Protein AF-A0A3D4W4W2-F1 (afdb_monomer)

Structure (mmCIF, N/CA/C/O backbone):
data_AF-A0A3D4W4W2-F1
#
_entry.id   AF-A0A3D4W4W2-F1
#
loop_
_atom_site.group_PDB
_atom_site.id
_atom_site.type_symbol
_atom_site.label_atom_id
_atom_site.label_alt_id
_atom_site.label_comp_id
_atom_site.label_asym_id
_atom_site.label_entity_id
_atom_site.label_seq_id
_atom_site.pdbx_PDB_ins_code
_atom_site.Cartn_x
_atom_site.Cartn_y
_atom_site.Cartn_z
_atom_site.occupancy
_atom_site.B_iso_or_equiv
_atom_site.auth_seq_id
_atom_site.auth_comp_id
_atom_site.auth_asym_id
_atom_site.auth_atom_id
_atom_site.pdbx_PDB_model_num
ATOM 1 N N . MET A 1 1 ? 22.517 16.031 -21.586 1.00 48.81 1 MET A N 1
ATOM 2 C CA . MET A 1 1 ? 21.376 16.949 -21.360 1.00 48.81 1 MET A CA 1
ATOM 3 C C . MET A 1 1 ? 21.397 17.378 -19.900 1.00 48.81 1 MET A C 1
ATOM 5 O O . MET A 1 1 ? 21.421 16.506 -19.046 1.00 48.81 1 MET A O 1
ATOM 9 N N . GLN A 1 2 ? 21.493 18.679 -19.606 1.00 45.66 2 GLN A N 1
ATOM 10 C CA . GLN A 1 2 ? 21.440 19.191 -18.226 1.00 45.66 2 GLN A CA 1
ATOM 11 C C . GLN A 1 2 ? 20.017 19.050 -17.656 1.00 45.66 2 GLN A C 1
ATOM 13 O O . GLN A 1 2 ? 19.049 19.185 -18.404 1.00 45.66 2 GLN A O 1
ATOM 18 N N . ALA A 1 3 ? 19.896 18.833 -16.341 1.00 52.56 3 ALA A N 1
ATOM 19 C CA . ALA A 1 3 ? 18.637 18.576 -15.625 1.00 52.56 3 ALA A CA 1
ATOM 20 C C . ALA A 1 3 ? 17.505 19.592 -15.905 1.00 52.56 3 ALA A C 1
ATOM 22 O O . ALA A 1 3 ? 16.335 19.230 -15.857 1.00 52.56 3 ALA A O 1
ATOM 23 N N . ARG A 1 4 ? 17.830 20.837 -16.290 1.00 54.72 4 ARG A N 1
ATOM 24 C CA . ARG A 1 4 ? 16.840 21.862 -16.677 1.00 54.72 4 ARG A CA 1
ATOM 25 C C . ARG A 1 4 ? 15.984 21.494 -17.895 1.00 54.72 4 ARG A C 1
ATOM 27 O O . ARG A 1 4 ? 14.847 21.937 -17.971 1.00 54.72 4 ARG A O 1
ATOM 34 N N . ASN A 1 5 ? 16.490 20.688 -18.831 1.00 64.75 5 ASN A N 1
ATOM 35 C CA . ASN A 1 5 ? 15.733 20.340 -20.040 1.00 64.75 5 ASN A CA 1
ATOM 36 C C . ASN A 1 5 ? 14.731 19.204 -19.830 1.00 64.75 5 ASN A C 1
ATOM 38 O O . ASN A 1 5 ? 13.869 19.026 -20.679 1.00 64.75 5 ASN A O 1
ATOM 42 N N . ILE A 1 6 ? 14.819 18.433 -18.743 1.00 70.06 6 ILE A N 1
ATOM 43 C CA . ILE A 1 6 ? 13.930 17.280 -18.551 1.00 70.06 6 ILE A CA 1
ATOM 44 C C . ILE A 1 6 ? 12.593 17.668 -17.907 1.00 70.06 6 ILE A C 1
ATOM 46 O O . ILE A 1 6 ? 11.587 16.994 -18.106 1.00 70.06 6 ILE A O 1
ATOM 50 N N . GLU A 1 7 ? 12.549 18.806 -17.209 1.00 75.75 7 GLU A N 1
ATOM 51 C CA . GLU A 1 7 ? 11.319 19.324 -16.604 1.00 75.75 7 GLU A CA 1
ATOM 52 C C . GLU A 1 7 ? 10.281 19.734 -17.657 1.00 75.75 7 GLU A C 1
ATOM 54 O O . GLU A 1 7 ? 9.085 19.674 -17.377 1.00 75.75 7 GLU A O 1
ATOM 59 N N . ILE A 1 8 ? 10.702 20.049 -18.892 1.00 79.75 8 ILE A N 1
ATOM 60 C CA . ILE A 1 8 ? 9.787 20.364 -20.003 1.00 79.75 8 ILE A CA 1
ATOM 61 C C . ILE A 1 8 ? 8.803 19.224 -20.289 1.00 79.75 8 ILE A C 1
ATOM 63 O O . ILE A 1 8 ? 7.679 19.476 -20.721 1.00 79.75 8 ILE A O 1
ATOM 67 N N . LEU A 1 9 ? 9.200 17.977 -20.003 1.00 76.94 9 LEU A N 1
ATOM 68 C CA . LEU A 1 9 ? 8.369 16.798 -20.224 1.00 76.94 9 LEU A CA 1
ATOM 69 C C . LEU A 1 9 ? 7.076 16.858 -19.403 1.00 76.94 9 LEU A C 1
ATOM 71 O O . LEU A 1 9 ? 6.052 16.378 -19.873 1.00 76.94 9 LEU A O 1
ATOM 75 N N . THR A 1 10 ? 7.083 17.517 -18.237 1.00 75.81 10 THR A N 1
ATOM 76 C CA . THR A 1 10 ? 5.882 17.687 -17.395 1.00 75.81 10 THR A CA 1
ATOM 77 C C . THR A 1 10 ? 4.784 18.515 -18.077 1.00 75.81 10 THR A C 1
ATOM 79 O O . THR A 1 10 ? 3.607 18.358 -17.764 1.00 75.81 10 THR A O 1
ATOM 82 N N . GLY A 1 11 ? 5.138 19.360 -19.055 1.00 76.62 11 GLY A N 1
ATOM 83 C CA . GLY A 1 11 ? 4.186 20.164 -19.827 1.00 76.62 11 GLY A CA 1
ATOM 84 C C . GLY A 1 11 ? 3.555 19.435 -21.021 1.00 76.62 11 GLY A C 1
ATOM 85 O O . GLY A 1 11 ? 2.582 19.929 -21.598 1.00 76.62 11 GLY A O 1
ATOM 86 N N . LEU A 1 12 ? 4.074 18.265 -21.407 1.00 82.31 12 LEU A N 1
ATOM 87 C CA . LEU A 1 12 ? 3.662 17.543 -22.614 1.00 82.31 12 LEU A CA 1
ATOM 88 C C . LEU A 1 12 ? 2.458 16.630 -22.339 1.00 82.31 12 LEU A C 1
ATOM 90 O O . LEU A 1 12 ? 2.583 15.415 -22.276 1.00 82.31 12 LEU A O 1
ATOM 94 N N . ARG A 1 13 ? 1.257 17.207 -22.225 1.00 77.56 13 ARG A N 1
ATOM 95 C CA . ARG A 1 13 ? 0.027 16.503 -21.784 1.00 77.56 13 ARG A CA 1
ATOM 96 C C . ARG A 1 13 ? -0.418 15.281 -22.611 1.00 77.56 13 ARG A C 1
ATOM 98 O O . ARG A 1 13 ? -1.339 14.591 -22.192 1.00 77.56 13 ARG A O 1
ATOM 105 N N . ARG A 1 14 ? 0.177 15.036 -23.783 1.00 84.75 14 ARG A N 1
ATOM 106 C CA . ARG A 1 14 ? -0.106 13.878 -24.658 1.00 84.75 14 ARG A CA 1
ATOM 107 C C . ARG A 1 14 ? 1.016 12.833 -24.666 1.00 84.75 14 ARG A C 1
ATOM 109 O O . ARG A 1 14 ? 1.023 11.959 -25.521 1.00 84.75 14 ARG A O 1
ATOM 116 N N . LEU A 1 15 ? 2.005 12.965 -23.788 1.00 89.06 15 LEU A N 1
ATOM 117 C CA . LEU A 1 15 ? 3.127 12.041 -23.728 1.00 89.06 15 LEU A CA 1
ATOM 118 C C . LEU A 1 15 ? 2.674 10.716 -23.111 1.00 89.06 15 LEU A C 1
ATOM 120 O O . LEU A 1 15 ? 2.250 10.675 -21.960 1.00 89.06 15 LEU A O 1
ATOM 124 N N . GLU A 1 16 ? 2.773 9.642 -23.882 1.00 92.06 16 GLU A N 1
ATOM 125 C CA . GLU A 1 16 ? 2.367 8.302 -23.444 1.00 92.06 16 GLU A CA 1
ATOM 126 C C . GLU A 1 16 ? 3.556 7.478 -22.943 1.00 92.06 16 GLU A C 1
ATOM 128 O O . GLU A 1 16 ? 3.401 6.658 -22.043 1.00 92.06 16 GLU A O 1
ATOM 133 N N . LEU A 1 17 ? 4.754 7.722 -23.482 1.00 94.56 17 LEU A N 1
ATOM 134 C CA . LEU A 1 17 ? 5.949 6.927 -23.219 1.00 94.56 17 LEU A CA 1
ATOM 135 C C . LEU A 1 17 ? 7.201 7.806 -23.150 1.00 94.56 17 LEU A C 1
ATOM 137 O O . LEU A 1 17 ? 7.410 8.681 -23.992 1.00 94.56 17 LEU A O 1
ATOM 141 N N . VAL A 1 18 ? 8.059 7.536 -22.168 1.00 94.06 18 VAL A N 1
ATOM 142 C CA . VAL A 1 18 ? 9.375 8.166 -22.004 1.00 94.06 18 VAL A CA 1
ATOM 143 C C . VAL A 1 18 ? 10.427 7.087 -21.800 1.00 94.06 18 VAL A C 1
ATOM 145 O O . VAL A 1 18 ? 10.405 6.398 -20.785 1.00 94.06 18 VAL A O 1
ATOM 148 N N . TYR A 1 19 ? 11.389 6.975 -22.719 1.00 94.69 19 TYR A N 1
ATOM 149 C CA . TYR A 1 19 ? 12.592 6.170 -22.491 1.00 94.69 19 TYR A CA 1
ATOM 150 C C . TYR A 1 19 ? 13.648 6.994 -21.764 1.00 94.69 19 TYR A C 1
ATOM 152 O O . TYR A 1 19 ? 14.122 8.013 -22.264 1.00 94.69 19 TYR A O 1
ATOM 160 N N . GLY A 1 20 ? 13.990 6.539 -20.568 1.00 93.69 20 GLY A N 1
ATOM 161 C CA . GLY A 1 20 ? 14.709 7.302 -19.564 1.00 93.69 20 GLY A CA 1
ATOM 162 C C . GLY A 1 20 ? 15.956 6.640 -18.990 1.00 93.69 20 GLY A C 1
ATOM 163 O O . GLY A 1 20 ? 16.687 7.277 -18.231 1.00 93.69 20 GLY A O 1
ATOM 164 N N . ASP A 1 21 ? 16.232 5.384 -19.344 1.00 93.31 21 ASP A N 1
ATOM 165 C CA . ASP A 1 21 ? 17.464 4.709 -18.937 1.00 93.31 21 ASP A CA 1
ATOM 166 C C . ASP A 1 21 ? 18.702 5.502 -19.374 1.00 93.31 21 ASP A C 1
ATOM 168 O O . ASP A 1 21 ? 18.816 5.954 -20.514 1.00 93.31 21 ASP A O 1
ATOM 172 N N . GLY A 1 22 ? 19.639 5.688 -18.443 1.00 89.62 22 GLY A N 1
ATOM 173 C CA . GLY A 1 22 ? 20.855 6.467 -18.678 1.00 89.62 22 GLY A CA 1
ATOM 174 C C . GLY A 1 22 ? 20.652 7.985 -18.722 1.00 89.62 22 GLY A C 1
ATOM 175 O O . GLY A 1 22 ? 21.627 8.701 -18.948 1.00 89.62 22 GLY A O 1
ATOM 176 N N . VAL A 1 23 ? 19.439 8.502 -18.481 1.00 91.00 23 VAL A N 1
ATOM 177 C CA . VAL A 1 23 ? 19.170 9.947 -18.434 1.00 91.00 23 VAL A CA 1
ATOM 178 C C . VAL A 1 23 ? 19.418 10.496 -17.018 1.00 91.00 23 VAL A C 1
ATOM 180 O O . VAL A 1 23 ? 18.646 10.207 -16.098 1.00 91.00 23 VAL A O 1
ATOM 183 N N . PRO A 1 24 ? 20.461 11.325 -16.800 1.00 88.62 24 PRO A N 1
ATOM 184 C CA . PRO A 1 24 ? 20.770 11.846 -15.471 1.00 88.62 24 PRO A CA 1
ATOM 185 C C . PRO A 1 24 ? 19.647 12.733 -14.928 1.00 88.62 24 PRO A C 1
ATOM 187 O O . PRO A 1 24 ? 19.148 13.619 -15.620 1.00 88.62 24 PRO A O 1
ATOM 190 N N . GLY A 1 25 ? 19.278 12.522 -13.664 1.00 86.81 25 GLY A N 1
ATOM 191 C CA . GLY A 1 25 ? 18.272 13.329 -12.968 1.00 86.81 25 GLY A CA 1
ATOM 192 C C . GLY A 1 25 ? 16.816 12.945 -13.245 1.00 86.81 25 GLY A C 1
ATOM 193 O O . GLY A 1 25 ? 15.946 13.439 -12.534 1.00 86.81 25 GLY A O 1
ATOM 194 N N . LEU A 1 26 ? 16.528 12.032 -14.186 1.00 89.12 26 LEU A N 1
ATOM 195 C CA . LEU A 1 26 ? 15.150 11.606 -14.462 1.00 89.12 26 LEU A CA 1
ATOM 196 C C . LEU A 1 26 ? 14.462 11.055 -13.210 1.00 89.12 26 LEU A C 1
ATOM 198 O O . LEU A 1 26 ? 13.359 11.487 -12.895 1.00 89.12 26 LEU A O 1
ATOM 202 N N . ASN A 1 27 ? 15.138 10.193 -12.446 1.00 88.12 27 ASN A N 1
ATOM 203 C CA . ASN A 1 27 ? 14.594 9.578 -11.227 1.00 88.12 27 ASN A CA 1
ATOM 204 C C . ASN A 1 27 ? 14.096 10.609 -10.198 1.00 88.12 27 ASN A C 1
ATOM 206 O O . ASN A 1 27 ? 13.208 10.305 -9.412 1.00 88.12 27 ASN A O 1
ATOM 210 N N . GLN A 1 28 ? 14.639 11.832 -10.212 1.00 89.38 28 GLN A N 1
ATOM 211 C CA . GLN A 1 28 ? 14.240 12.911 -9.299 1.00 89.38 28 GLN A CA 1
ATOM 212 C C . GLN A 1 28 ? 12.932 13.597 -9.722 1.00 89.38 28 GLN A C 1
ATOM 214 O O . GLN A 1 28 ? 12.330 14.316 -8.927 1.00 89.38 28 GLN A O 1
ATOM 219 N N . ILE A 1 29 ? 12.497 13.404 -10.970 1.00 90.31 29 ILE A N 1
ATOM 220 C CA . ILE A 1 29 ? 11.296 14.029 -11.533 1.00 90.31 29 ILE A CA 1
ATOM 221 C C . ILE A 1 29 ? 10.221 13.021 -11.954 1.00 90.31 29 ILE A C 1
ATOM 223 O O . ILE A 1 29 ? 9.146 13.450 -12.361 1.00 90.31 29 ILE A O 1
ATOM 227 N N . VAL A 1 30 ? 10.472 11.709 -11.856 1.00 92.88 30 VAL A N 1
ATOM 228 C CA . VAL A 1 30 ? 9.508 10.664 -12.253 1.00 92.88 30 VAL A CA 1
ATOM 229 C C . VAL A 1 30 ? 8.157 10.857 -11.561 1.00 92.88 30 VAL A C 1
ATOM 231 O O . VAL A 1 30 ? 7.123 10.841 -12.222 1.00 92.88 30 VAL A O 1
ATOM 234 N N . GLU A 1 31 ? 8.152 11.129 -10.255 1.00 91.81 31 GLU A N 1
ATOM 235 C CA . GLU A 1 31 ? 6.902 11.376 -9.530 1.00 91.81 31 GLU A CA 1
ATOM 236 C C . GLU A 1 31 ? 6.160 12.613 -10.056 1.00 91.81 31 GLU A C 1
ATOM 238 O O . GLU A 1 31 ? 4.952 12.549 -10.274 1.00 91.81 31 GLU A O 1
ATOM 243 N N . LYS A 1 32 ? 6.882 13.702 -10.366 1.00 92.00 32 LYS A N 1
ATOM 244 C CA . LYS A 1 32 ? 6.294 14.910 -10.971 1.00 92.00 32 LYS A CA 1
ATOM 245 C C . LYS A 1 32 ? 5.714 14.632 -12.360 1.00 92.00 32 LYS A C 1
ATOM 247 O O . LYS A 1 32 ? 4.699 15.226 -12.727 1.00 92.00 32 LYS A O 1
ATOM 252 N N . LEU A 1 33 ? 6.350 13.754 -13.142 1.00 92.31 33 LEU A N 1
ATOM 253 C CA . LEU A 1 33 ? 5.831 13.326 -14.443 1.00 92.31 33 LEU A CA 1
ATOM 254 C C . LEU A 1 33 ? 4.516 12.572 -14.279 1.00 92.31 33 LEU A C 1
ATOM 256 O O . LEU A 1 33 ? 3.568 12.866 -14.998 1.00 92.31 33 LEU A O 1
ATOM 260 N N . TRP A 1 34 ? 4.429 11.665 -13.309 1.00 93.19 34 TRP A N 1
ATOM 261 C CA . TRP A 1 34 ? 3.192 10.943 -13.014 1.00 93.19 34 TRP A CA 1
ATOM 262 C C . TRP A 1 34 ? 2.078 11.855 -12.495 1.00 93.19 34 TRP A C 1
ATOM 264 O O . TRP A 1 34 ? 0.923 11.655 -12.861 1.00 93.19 34 TRP A O 1
ATOM 274 N N . ASP A 1 35 ? 2.412 12.872 -11.700 1.00 91.81 35 ASP A N 1
ATOM 275 C CA . ASP A 1 35 ? 1.439 13.869 -11.236 1.00 91.81 35 ASP A CA 1
ATOM 276 C C . ASP A 1 35 ? 0.912 14.740 -12.383 1.00 91.81 35 ASP A C 1
ATOM 278 O O . ASP A 1 35 ? -0.272 15.069 -12.428 1.00 91.81 35 ASP A O 1
ATOM 282 N N . SER A 1 36 ? 1.783 15.103 -13.327 1.00 92.38 36 SER A N 1
ATOM 283 C CA . SER A 1 36 ? 1.428 15.982 -14.449 1.00 92.38 36 SER A CA 1
ATOM 284 C C . SER A 1 36 ? 0.747 15.228 -15.593 1.00 92.38 36 SER A C 1
ATOM 286 O O . SER A 1 36 ? -0.094 15.785 -16.301 1.00 92.38 36 SER A O 1
ATOM 288 N N . ILE A 1 37 ? 1.126 13.964 -15.794 1.00 92.56 37 ILE A N 1
ATOM 289 C CA . ILE A 1 37 ? 0.685 13.110 -16.896 1.00 92.56 37 ILE A CA 1
ATOM 290 C C . ILE A 1 37 ? 0.390 11.712 -16.331 1.00 92.56 37 ILE A C 1
ATOM 292 O O . ILE A 1 37 ? 1.216 10.806 -16.422 1.00 92.56 37 ILE A O 1
ATOM 296 N N . PRO A 1 38 ? -0.800 11.490 -15.745 1.00 88.75 38 PRO A N 1
ATOM 297 C CA . PRO A 1 38 ? -1.098 10.243 -15.042 1.00 88.75 38 PRO A CA 1
ATOM 298 C C . PRO A 1 38 ? -0.955 8.974 -15.888 1.00 88.75 38 PRO A C 1
ATOM 300 O O . PRO A 1 38 ? -0.662 7.922 -15.330 1.00 88.75 38 PRO A O 1
ATOM 303 N N . GLY A 1 39 ? -1.129 9.058 -17.209 1.00 89.94 39 GLY A N 1
ATOM 304 C CA . GLY A 1 39 ? -1.018 7.915 -18.121 1.00 89.94 39 GLY A CA 1
ATOM 305 C C . GLY A 1 39 ? 0.384 7.637 -18.671 1.00 89.94 39 GLY A C 1
ATOM 306 O O . GLY A 1 39 ? 0.543 6.648 -19.376 1.00 89.94 39 GLY A O 1
ATOM 307 N N . VAL A 1 40 ? 1.388 8.479 -18.391 1.00 95.38 40 VAL A N 1
ATOM 308 C CA . VAL A 1 40 ? 2.718 8.307 -18.995 1.00 95.38 40 VAL A CA 1
ATOM 309 C C . VAL A 1 40 ? 3.439 7.089 -18.415 1.00 95.38 40 VAL A C 1
ATOM 311 O O . VAL A 1 40 ? 3.616 6.972 -17.197 1.00 95.38 40 VAL A O 1
ATOM 314 N N . LEU A 1 41 ? 3.906 6.208 -19.297 1.00 96.62 41 LEU A N 1
ATOM 315 C CA . LEU A 1 41 ? 4.835 5.138 -18.967 1.00 96.62 41 LEU A CA 1
ATOM 316 C C . LEU A 1 41 ? 6.261 5.694 -19.027 1.00 96.62 41 LEU A C 1
ATOM 318 O O . LEU A 1 41 ? 6.727 6.140 -20.074 1.00 96.62 41 LEU A O 1
ATOM 322 N N . VAL A 1 42 ? 6.967 5.688 -17.900 1.00 96.44 42 VAL A N 1
ATOM 323 C CA . VAL A 1 42 ? 8.366 6.132 -17.834 1.00 96.44 42 VAL A CA 1
ATOM 324 C C . VAL A 1 42 ? 9.236 4.900 -17.662 1.00 96.44 42 VAL A C 1
ATOM 326 O O . VAL A 1 42 ? 9.086 4.192 -16.674 1.00 96.44 42 VAL A O 1
ATOM 329 N N . ILE A 1 43 ? 10.123 4.647 -18.619 1.00 97.06 43 ILE A N 1
ATOM 330 C CA . ILE A 1 43 ? 11.064 3.526 -18.621 1.00 97.06 43 ILE A CA 1
ATOM 331 C C . ILE A 1 43 ? 12.389 4.011 -18.034 1.00 97.06 43 ILE A C 1
ATOM 333 O O . ILE A 1 43 ? 13.089 4.792 -18.677 1.00 97.06 43 ILE A O 1
ATOM 337 N N . TYR A 1 44 ? 12.725 3.605 -16.813 1.00 95.88 44 TYR A N 1
ATOM 338 C CA . TYR A 1 44 ? 13.915 4.040 -16.082 1.00 95.88 44 TYR A CA 1
ATOM 339 C C . TYR A 1 44 ? 14.353 2.972 -15.072 1.00 95.88 44 TYR A C 1
ATOM 341 O O . TYR A 1 44 ? 13.520 2.304 -14.477 1.00 95.88 44 TYR A O 1
ATOM 349 N N . GLN A 1 45 ? 15.658 2.835 -14.824 1.00 95.44 45 GLN A N 1
ATOM 350 C CA . GLN A 1 45 ? 16.174 1.786 -13.926 1.00 95.44 45 GLN A CA 1
ATOM 351 C C . GLN A 1 45 ? 15.766 0.373 -14.389 1.00 95.44 45 GLN A C 1
ATOM 353 O O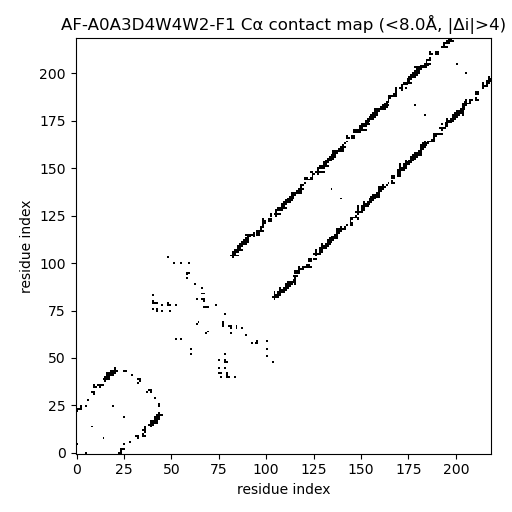 . GLN A 1 45 ? 15.457 -0.515 -13.589 1.00 95.44 45 GLN A O 1
ATOM 358 N N . THR A 1 46 ? 15.763 0.151 -15.710 1.00 97.19 46 THR A N 1
ATOM 359 C CA . THR A 1 46 ? 15.442 -1.157 -16.296 1.00 97.19 46 THR A CA 1
ATOM 360 C C . THR A 1 46 ? 16.302 -2.293 -15.717 1.00 97.19 46 THR A C 1
ATOM 362 O O . THR A 1 46 ? 15.726 -3.333 -15.392 1.00 97.19 46 THR A O 1
ATOM 365 N N . PRO A 1 47 ? 17.633 -2.150 -15.524 1.00 97.25 47 PRO A N 1
ATOM 366 C CA . PRO A 1 47 ? 18.447 -3.226 -14.952 1.00 97.25 47 PRO A CA 1
ATOM 367 C C . PRO A 1 47 ? 18.016 -3.643 -13.538 1.00 97.25 47 PRO A C 1
ATOM 369 O O . PRO A 1 47 ? 18.075 -4.822 -13.189 1.00 97.25 47 PRO A O 1
ATOM 372 N N . GLU A 1 48 ? 17.585 -2.696 -12.707 1.00 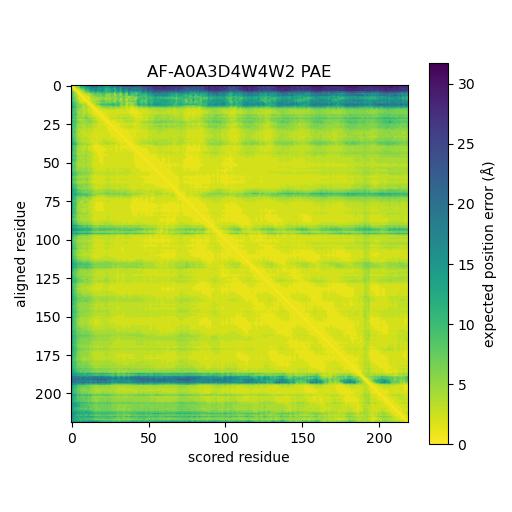96.62 48 GLU A N 1
ATOM 373 C CA . GLU A 1 48 ? 17.075 -2.949 -11.362 1.00 96.62 48 GLU A CA 1
ATOM 374 C C . GLU A 1 48 ? 15.736 -3.681 -11.411 1.00 96.62 48 GLU A C 1
ATOM 376 O O . GLU A 1 48 ? 15.536 -4.644 -10.669 1.00 96.62 48 GLU A O 1
ATOM 381 N N . LEU A 1 49 ? 14.846 -3.276 -12.318 1.00 97.62 49 LEU A N 1
ATOM 382 C CA . LEU A 1 49 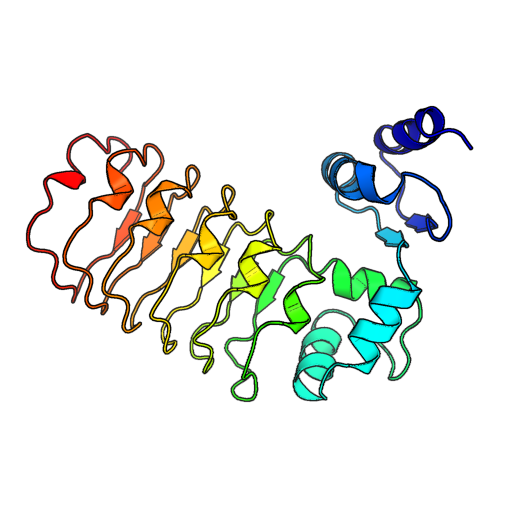? 13.534 -3.895 -12.469 1.00 97.62 49 LEU A CA 1
ATOM 383 C C . LEU A 1 49 ? 13.627 -5.313 -13.060 1.00 97.62 49 LEU A C 1
ATOM 385 O O . LEU A 1 49 ? 12.894 -6.208 -12.647 1.00 97.62 49 LEU A O 1
ATOM 389 N N . GLN A 1 50 ? 14.590 -5.559 -13.951 1.00 98.00 50 GLN A N 1
ATOM 390 C CA . GLN A 1 50 ? 14.914 -6.904 -14.437 1.00 98.00 50 GLN A CA 1
ATOM 391 C C . GLN A 1 50 ? 15.417 -7.811 -13.307 1.00 98.00 50 GLN A C 1
ATOM 393 O O . GLN A 1 50 ? 14.950 -8.942 -13.170 1.00 98.00 50 GLN A O 1
ATOM 398 N N . LYS A 1 51 ? 16.331 -7.315 -12.460 1.00 98.06 51 LYS A N 1
ATOM 399 C CA . LYS A 1 51 ? 16.804 -8.053 -11.274 1.00 98.06 51 LYS A CA 1
ATOM 400 C C . LYS A 1 51 ? 15.669 -8.334 -10.293 1.00 98.06 51 LYS A C 1
ATOM 402 O O . LYS A 1 51 ? 15.591 -9.438 -9.763 1.00 98.06 51 LYS A O 1
ATOM 407 N N . TRP A 1 52 ? 14.793 -7.353 -10.073 1.00 98.00 52 TRP A N 1
ATOM 408 C CA . TRP A 1 52 ? 13.597 -7.514 -9.251 1.00 98.00 52 TRP A CA 1
ATOM 409 C C . TRP A 1 52 ? 12.715 -8.645 -9.785 1.00 98.00 52 TRP A C 1
ATOM 411 O O . TRP A 1 52 ? 12.451 -9.584 -9.040 1.00 98.00 52 TRP A O 1
ATOM 421 N N . TRP A 1 53 ? 12.347 -8.625 -11.069 1.00 98.00 53 TRP A N 1
ATOM 422 C CA . TRP A 1 53 ? 11.508 -9.670 -11.667 1.00 98.00 53 TRP A CA 1
ATOM 423 C C . TRP A 1 53 ? 12.140 -11.061 -11.572 1.00 98.00 53 TRP A C 1
ATOM 425 O O . TRP A 1 53 ? 11.479 -12.023 -11.185 1.00 98.00 53 TRP A O 1
ATOM 435 N N . ALA A 1 54 ? 13.441 -11.162 -11.858 1.00 97.69 54 ALA A N 1
ATOM 436 C CA . ALA A 1 54 ? 14.187 -12.414 -11.758 1.00 97.69 54 ALA A CA 1
ATOM 437 C C . ALA A 1 54 ? 14.249 -12.967 -10.322 1.00 97.69 54 ALA A C 1
ATOM 439 O O . ALA A 1 54 ? 14.386 -14.175 -10.141 1.00 97.69 54 ALA A O 1
ATOM 440 N N . SER A 1 55 ? 14.138 -12.102 -9.308 1.00 97.25 55 SER A N 1
ATOM 441 C CA . SER A 1 55 ? 14.138 -12.495 -7.894 1.00 97.25 55 SER A CA 1
ATOM 442 C C . SER A 1 55 ? 12.779 -12.972 -7.371 1.00 97.25 55 SER A C 1
ATOM 444 O O . SER A 1 55 ? 12.718 -13.514 -6.269 1.00 97.25 55 SER A O 1
ATOM 446 N N . LEU A 1 56 ? 11.696 -12.758 -8.127 1.00 97.25 56 LEU A N 1
ATOM 447 C CA . LEU A 1 56 ? 10.352 -13.145 -7.709 1.00 97.25 56 LEU A CA 1
ATOM 448 C C . LEU A 1 56 ? 10.168 -14.662 -7.744 1.00 97.25 56 LEU A C 1
ATOM 450 O O . LEU A 1 56 ? 10.623 -15.342 -8.667 1.00 97.25 56 LEU A O 1
ATOM 454 N N . ASP A 1 57 ? 9.422 -15.173 -6.768 1.00 96.06 57 ASP A N 1
ATOM 455 C CA . ASP A 1 57 ? 8.877 -16.521 -6.843 1.00 96.06 57 ASP A CA 1
ATOM 456 C C . ASP A 1 57 ? 7.725 -16.605 -7.862 1.00 96.06 57 ASP A C 1
ATOM 458 O O . ASP A 1 57 ? 7.209 -15.604 -8.372 1.00 96.06 57 ASP A O 1
ATOM 462 N N . GLU A 1 58 ? 7.307 -17.832 -8.166 1.00 95.31 58 GLU A N 1
ATOM 463 C CA . GLU A 1 58 ? 6.228 -18.078 -9.123 1.00 95.31 58 GLU A CA 1
ATOM 464 C C . GLU A 1 58 ? 4.870 -17.560 -8.632 1.00 95.31 58 GLU A C 1
ATOM 466 O O . GLU A 1 58 ? 4.018 -17.219 -9.450 1.00 95.31 58 GLU A O 1
ATOM 471 N N . VAL A 1 59 ? 4.646 -17.447 -7.317 1.00 96.56 59 VAL A N 1
ATOM 472 C CA . VAL A 1 59 ? 3.398 -16.881 -6.779 1.00 96.56 59 VAL A CA 1
ATOM 473 C C . VAL A 1 59 ? 3.294 -15.415 -7.185 1.00 96.56 59 VAL A C 1
ATOM 475 O O . VAL A 1 59 ? 2.283 -15.005 -7.752 1.00 96.56 59 VAL A O 1
ATOM 478 N N . TRP A 1 60 ? 4.354 -14.638 -6.976 1.00 97.62 60 TRP A N 1
ATOM 479 C CA . TRP A 1 60 ? 4.394 -13.224 -7.327 1.00 97.62 60 TRP A CA 1
ATOM 480 C C . TRP A 1 60 ? 4.381 -12.974 -8.831 1.00 97.62 60 TRP A C 1
ATOM 482 O O . TRP A 1 60 ? 3.649 -12.091 -9.282 1.00 97.62 60 TRP A O 1
ATOM 492 N N . LYS A 1 61 ? 5.108 -13.768 -9.627 1.00 97.44 61 LYS A N 1
ATOM 493 C CA . LYS A 1 61 ? 5.023 -13.670 -11.094 1.00 97.44 61 LYS A CA 1
ATOM 494 C C . LYS A 1 61 ? 3.604 -13.942 -11.590 1.00 97.44 61 LYS A C 1
ATOM 496 O O . LYS A 1 61 ? 3.097 -13.182 -12.414 1.00 97.44 61 LYS A O 1
ATOM 501 N N . ASN A 1 62 ? 2.937 -14.966 -11.053 1.00 96.38 62 ASN A N 1
ATOM 502 C CA . ASN A 1 62 ? 1.551 -15.279 -11.402 1.00 96.38 62 ASN A CA 1
ATOM 503 C C . ASN A 1 62 ? 0.590 -14.159 -10.997 1.00 96.38 62 ASN A C 1
ATOM 505 O O . ASN A 1 62 ? -0.270 -13.792 -11.793 1.00 96.38 62 ASN A O 1
ATOM 509 N N . ILE A 1 63 ? 0.754 -13.588 -9.798 1.00 97.69 63 ILE A N 1
ATOM 510 C CA . ILE A 1 63 ? -0.036 -12.436 -9.345 1.00 97.69 63 ILE A CA 1
ATOM 511 C C . ILE A 1 63 ? 0.114 -11.279 -10.330 1.00 97.69 63 ILE A C 1
ATOM 513 O O . ILE A 1 63 ? -0.887 -10.802 -10.850 1.00 97.69 63 ILE A O 1
ATOM 517 N N . PHE A 1 64 ? 1.338 -10.845 -10.637 1.00 98.25 64 PHE A N 1
ATOM 518 C CA . PHE A 1 64 ? 1.534 -9.705 -11.535 1.00 98.25 64 PHE A CA 1
ATOM 519 C C . PHE A 1 64 ? 1.031 -9.974 -12.954 1.00 98.25 64 PHE A C 1
ATOM 521 O O . PHE A 1 64 ? 0.414 -9.093 -13.549 1.00 98.25 64 PHE A O 1
ATOM 528 N N . THR A 1 65 ? 1.191 -11.201 -13.453 1.00 97.31 65 THR A N 1
ATOM 529 C CA . THR A 1 65 ? 0.730 -11.598 -14.794 1.00 97.31 65 THR A CA 1
ATOM 530 C C . THR A 1 65 ? -0.800 -11.563 -14.938 1.00 97.31 65 THR A C 1
ATOM 532 O O . THR A 1 65 ? -1.304 -11.399 -16.047 1.00 97.31 65 THR A O 1
ATOM 535 N N . GLN A 1 66 ? -1.563 -11.669 -13.840 1.00 96.62 66 GLN A N 1
ATOM 536 C CA . GLN A 1 66 ? -3.027 -11.504 -13.868 1.00 96.62 66 GLN A CA 1
ATOM 537 C C . GLN A 1 66 ? -3.464 -10.056 -14.127 1.00 96.62 66 GLN A C 1
ATOM 539 O O . GLN A 1 66 ? -4.553 -9.838 -14.654 1.00 96.62 66 GLN A O 1
ATOM 544 N N . TYR A 1 67 ? -2.637 -9.082 -13.743 1.00 97.06 67 TYR A N 1
ATOM 545 C CA . TYR A 1 67 ? -2.927 -7.656 -13.903 1.00 97.06 67 TYR A CA 1
ATOM 546 C C . TYR A 1 67 ? -2.295 -7.089 -15.171 1.00 97.06 67 TYR A C 1
ATOM 548 O O . TYR A 1 67 ? -2.922 -6.300 -15.868 1.00 97.06 67 TYR A O 1
ATOM 556 N N . GLU A 1 68 ? -1.075 -7.517 -15.481 1.00 97.00 68 GLU A N 1
ATOM 557 C CA . GLU A 1 68 ? -0.310 -7.071 -16.639 1.00 97.00 68 GLU A CA 1
ATOM 558 C C . GLU A 1 68 ? 0.242 -8.301 -17.370 1.00 97.0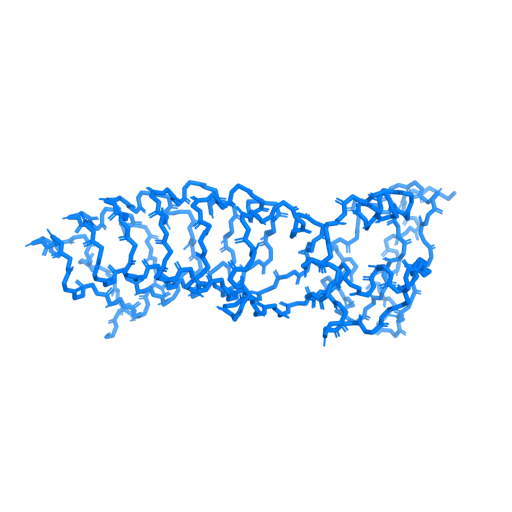0 68 GLU A C 1
ATOM 560 O O . GLU A 1 68 ? 1.191 -8.924 -16.887 1.00 97.00 68 GLU A O 1
ATOM 565 N N . PRO A 1 69 ? -0.341 -8.689 -18.521 1.00 95.19 69 PRO A N 1
ATOM 566 C CA . PRO A 1 69 ? 0.098 -9.863 -19.264 1.00 95.19 69 PRO A CA 1
ATOM 567 C C . PRO A 1 69 ? 1.552 -9.731 -19.725 1.00 95.19 69 PRO A C 1
ATOM 569 O O . PRO A 1 69 ? 1.900 -8.876 -20.548 1.00 95.19 69 PRO A O 1
ATOM 572 N N . VAL A 1 70 ? 2.402 -10.618 -19.217 1.00 96.31 70 VAL A N 1
ATOM 573 C CA . VAL A 1 70 ? 3.831 -10.649 -19.521 1.00 96.31 70 VAL A CA 1
ATOM 574 C C . VAL A 1 70 ? 4.314 -12.065 -19.815 1.00 96.31 70 VAL A C 1
ATOM 576 O O . VAL A 1 70 ? 3.734 -13.048 -19.359 1.00 96.31 70 VAL A O 1
ATOM 579 N N . GLY A 1 71 ? 5.369 -12.163 -20.627 1.00 90.62 71 GLY A N 1
ATOM 580 C CA . GLY A 1 71 ? 6.057 -13.426 -20.885 1.00 90.62 71 GLY A CA 1
ATOM 581 C C . GLY A 1 71 ? 6.989 -13.830 -19.732 1.00 90.62 71 GLY A C 1
ATOM 582 O O . GLY A 1 71 ? 7.151 -13.071 -18.776 1.00 90.62 71 GLY A O 1
ATOM 583 N N . PRO A 1 72 ? 7.650 -14.999 -19.827 1.00 88.38 72 PRO A N 1
ATOM 584 C CA . PRO A 1 72 ? 8.616 -15.449 -18.817 1.00 88.38 72 PRO A CA 1
ATOM 585 C C . PRO A 1 72 ? 9.812 -14.491 -18.679 1.00 88.38 72 PRO A C 1
ATOM 587 O O . PRO A 1 72 ? 10.328 -14.290 -17.579 1.00 88.38 72 PRO A O 1
ATOM 590 N N . GLU A 1 73 ? 10.204 -13.862 -19.787 1.00 93.81 73 GLU A N 1
ATOM 591 C CA . GLU A 1 73 ? 11.243 -12.838 -19.869 1.00 93.81 73 GLU A CA 1
ATOM 592 C C . GLU A 1 73 ? 10.612 -11.531 -20.374 1.00 93.81 73 GLU A C 1
ATOM 594 O O . GLU A 1 73 ? 10.625 -11.265 -21.578 1.00 93.81 73 GLU A O 1
ATOM 599 N N . PRO A 1 74 ? 9.977 -10.739 -19.491 1.00 97.06 74 PRO A N 1
ATOM 600 C CA . PRO A 1 74 ? 9.337 -9.496 -19.890 1.00 97.06 74 PRO A CA 1
ATOM 601 C C . PRO A 1 74 ? 10.357 -8.483 -20.405 1.00 97.06 74 PRO A C 1
ATOM 603 O O . PRO A 1 74 ? 11.427 -8.288 -19.818 1.00 97.06 74 PRO A O 1
ATOM 606 N N . ASP A 1 75 ? 9.992 -7.780 -21.474 1.00 97.31 75 ASP A N 1
ATOM 607 C CA . ASP A 1 75 ? 10.765 -6.635 -21.933 1.00 97.31 75 ASP A CA 1
ATOM 608 C C . ASP A 1 75 ? 10.671 -5.452 -20.949 1.00 97.31 75 ASP A C 1
ATOM 610 O O . ASP A 1 75 ? 9.914 -5.443 -19.972 1.00 97.31 75 ASP A O 1
ATOM 614 N N . ARG A 1 76 ? 11.469 -4.412 -21.202 1.00 97.31 76 ARG A N 1
ATOM 615 C CA . ARG A 1 76 ? 11.509 -3.222 -20.343 1.00 97.31 76 ARG A CA 1
ATOM 616 C C . ARG A 1 76 ? 10.150 -2.540 -20.207 1.00 97.31 76 ARG A C 1
ATOM 618 O O . ARG A 1 76 ? 9.837 -2.060 -19.128 1.00 97.31 76 ARG A O 1
ATOM 625 N N . GLU A 1 77 ? 9.336 -2.479 -21.253 1.00 97.44 77 GLU A N 1
ATOM 626 C CA . GLU A 1 77 ? 8.040 -1.806 -21.168 1.00 97.44 77 GLU A CA 1
ATOM 627 C C . GLU A 1 77 ? 7.034 -2.638 -20.387 1.00 97.44 77 GLU A C 1
ATOM 629 O O . GLU A 1 77 ? 6.308 -2.095 -19.559 1.00 97.44 77 GLU A O 1
ATOM 634 N N . GLN A 1 78 ? 7.032 -3.954 -20.604 1.00 98.06 78 GLN A N 1
ATOM 635 C CA . GLN A 1 78 ? 6.252 -4.913 -19.829 1.00 98.06 78 GLN A CA 1
ATOM 636 C C . GLN A 1 78 ? 6.560 -4.799 -18.334 1.00 98.06 78 GLN A C 1
ATOM 638 O O . GLN A 1 78 ? 5.644 -4.642 -17.530 1.00 98.06 78 GLN A O 1
ATOM 643 N N . LEU A 1 79 ? 7.841 -4.779 -17.963 1.00 98.44 79 LEU A N 1
ATOM 644 C CA . LEU A 1 79 ? 8.257 -4.602 -16.573 1.00 98.44 79 LEU A CA 1
ATOM 645 C C . LEU A 1 79 ? 7.759 -3.282 -15.973 1.00 98.44 79 LEU A C 1
ATOM 647 O O . LEU A 1 79 ? 7.258 -3.261 -14.850 1.00 98.44 79 LEU A O 1
ATOM 651 N N . HIS A 1 80 ? 7.851 -2.177 -16.714 1.00 98.12 80 HIS A N 1
ATOM 652 C CA . HIS A 1 80 ? 7.391 -0.880 -16.218 1.00 98.12 80 HIS A CA 1
ATOM 653 C C . HIS A 1 80 ? 5.868 -0.763 -16.157 1.00 98.12 80 HIS A C 1
ATOM 655 O O . HIS A 1 80 ? 5.358 -0.037 -15.302 1.00 98.12 80 HIS A O 1
ATOM 661 N N . ARG A 1 81 ? 5.130 -1.481 -17.016 1.00 98.31 81 ARG A N 1
ATOM 662 C CA . ARG A 1 81 ? 3.673 -1.619 -16.890 1.00 98.31 81 ARG A CA 1
ATOM 663 C C . ARG A 1 81 ? 3.314 -2.339 -15.594 1.00 98.31 81 ARG A C 1
ATOM 665 O O . ARG A 1 81 ? 2.549 -1.787 -14.809 1.00 98.31 81 ARG A O 1
ATOM 672 N N . VAL A 1 82 ? 3.973 -3.465 -15.296 1.00 98.44 82 VAL A N 1
ATOM 673 C CA . VAL A 1 82 ? 3.836 -4.152 -13.997 1.00 98.44 82 VAL A CA 1
ATOM 674 C C . VAL A 1 82 ? 4.162 -3.201 -12.837 1.00 98.44 82 VAL A C 1
ATOM 676 O O . VAL A 1 82 ? 3.376 -3.073 -11.902 1.00 98.44 82 VAL A O 1
ATOM 679 N N . ALA A 1 83 ? 5.272 -2.459 -12.909 1.00 97.69 83 ALA A N 1
ATOM 680 C CA . ALA A 1 83 ? 5.654 -1.490 -11.875 1.00 97.69 83 ALA A CA 1
ATOM 681 C C . ALA A 1 83 ? 4.679 -0.299 -11.731 1.00 97.69 83 ALA A C 1
ATOM 683 O O . ALA A 1 83 ? 4.709 0.417 -10.726 1.00 97.69 83 ALA A O 1
ATOM 684 N N . SER A 1 84 ? 3.809 -0.087 -12.722 1.00 97.25 84 SER A N 1
ATOM 685 C CA . SER A 1 84 ? 2.817 0.991 -12.758 1.00 97.25 84 SER A CA 1
ATOM 686 C C . SER A 1 84 ? 1.428 0.567 -12.274 1.00 97.25 84 SER A C 1
ATOM 688 O O . SER A 1 84 ? 0.523 1.405 -12.277 1.00 97.25 84 SER A O 1
ATOM 690 N N . ILE A 1 85 ? 1.248 -0.685 -11.831 1.00 98.19 85 ILE A N 1
ATOM 691 C CA . ILE A 1 85 ? -0.010 -1.172 -11.248 1.00 98.19 85 ILE A CA 1
ATOM 692 C C . ILE A 1 85 ? -0.466 -0.234 -10.119 1.00 98.19 85 ILE A C 1
ATOM 694 O O . ILE A 1 85 ? 0.275 0.056 -9.178 1.00 98.19 85 ILE A O 1
ATOM 698 N N . ARG A 1 86 ? -1.718 0.236 -10.219 1.00 98.00 86 ARG A N 1
ATOM 699 C CA . ARG A 1 86 ? -2.342 1.166 -9.256 1.00 98.00 86 ARG A CA 1
ATOM 700 C C . ARG A 1 86 ? -3.285 0.477 -8.278 1.00 98.00 86 ARG A C 1
ATOM 702 O O . ARG A 1 86 ? -3.460 0.961 -7.166 1.00 98.00 86 ARG A O 1
ATOM 709 N N . ASN A 1 87 ? -3.878 -0.641 -8.682 1.00 98.62 87 ASN A N 1
ATOM 710 C CA . ASN A 1 87 ? -4.839 -1.391 -7.883 1.00 98.62 87 ASN A CA 1
ATOM 711 C C . ASN A 1 87 ? -4.421 -2.855 -7.882 1.00 98.62 87 ASN A C 1
ATOM 713 O O . ASN A 1 87 ? -4.303 -3.449 -8.952 1.00 98.62 87 ASN A O 1
ATOM 717 N N . LEU A 1 88 ? -4.202 -3.421 -6.700 1.00 98.69 88 LEU A N 1
ATOM 718 C CA . LEU A 1 88 ? -3.752 -4.796 -6.545 1.00 98.69 88 LEU A CA 1
ATOM 719 C C . LEU A 1 88 ? -4.561 -5.492 -5.449 1.00 98.69 88 LEU A C 1
ATOM 721 O O . LEU A 1 88 ? -4.612 -5.030 -4.311 1.00 98.69 88 LEU A O 1
ATOM 725 N N . ASP A 1 89 ? -5.170 -6.623 -5.789 1.00 98.56 89 ASP A N 1
ATOM 726 C CA . ASP A 1 89 ? -5.863 -7.496 -4.847 1.00 98.56 89 ASP A CA 1
ATOM 727 C C . ASP A 1 89 ? -5.153 -8.848 -4.806 1.00 98.56 89 ASP A C 1
ATOM 729 O O . ASP A 1 89 ? -5.129 -9.598 -5.781 1.00 98.56 89 ASP A O 1
ATOM 733 N N . ILE A 1 90 ? -4.563 -9.157 -3.653 1.00 97.81 90 ILE A N 1
ATOM 734 C CA . ILE A 1 90 ? -3.921 -10.443 -3.392 1.00 97.81 90 ILE A CA 1
ATOM 735 C C . ILE A 1 90 ? -4.619 -11.241 -2.290 1.00 97.81 90 ILE A C 1
ATOM 737 O O . ILE A 1 90 ? -4.084 -12.263 -1.870 1.00 97.81 90 ILE A O 1
ATOM 741 N N . SER A 1 91 ? -5.823 -10.846 -1.862 1.00 97.12 91 SER A N 1
ATOM 742 C CA . SER A 1 91 ? -6.587 -11.507 -0.786 1.00 97.12 91 SER A CA 1
ATOM 743 C C . SER A 1 91 ? -6.845 -12.999 -1.035 1.00 97.12 91 SER A C 1
ATOM 745 O O . SER A 1 91 ? -6.961 -13.807 -0.112 1.00 97.12 91 SER A O 1
ATOM 747 N N . ARG A 1 92 ? -6.888 -13.408 -2.308 1.00 93.88 92 ARG A N 1
ATOM 748 C CA . ARG A 1 92 ? -7.079 -14.808 -2.721 1.00 93.88 92 ARG A CA 1
ATOM 749 C C . ARG A 1 92 ? -5.775 -15.611 -2.799 1.00 93.88 92 ARG A C 1
ATOM 751 O O . ARG A 1 92 ? -5.823 -16.820 -3.019 1.00 93.88 92 ARG A O 1
ATOM 758 N N . ASN A 1 93 ? -4.620 -14.982 -2.584 1.00 93.75 93 ASN A N 1
ATOM 759 C CA . ASN A 1 93 ? -3.303 -15.598 -2.739 1.00 93.75 93 ASN A CA 1
ATOM 760 C C . ASN A 1 93 ? -2.723 -16.038 -1.391 1.00 93.75 93 ASN A C 1
ATOM 762 O O . ASN A 1 93 ? -1.854 -15.393 -0.809 1.00 93.75 93 ASN A O 1
ATOM 766 N N . ARG A 1 94 ? -3.169 -17.205 -0.912 1.00 87.69 94 ARG A N 1
ATOM 767 C CA . ARG A 1 94 ? -2.721 -17.790 0.369 1.00 87.69 94 ARG A CA 1
ATOM 768 C C . ARG A 1 94 ? -1.235 -18.172 0.413 1.00 87.69 94 ARG A C 1
ATOM 770 O O . ARG A 1 94 ? -0.717 -18.414 1.495 1.00 87.69 94 ARG A O 1
ATOM 777 N N . GLY A 1 95 ? -0.572 -18.253 -0.743 1.00 90.00 95 GLY A N 1
ATOM 778 C CA . GLY A 1 95 ? 0.861 -18.551 -0.850 1.00 90.00 95 GLY A CA 1
ATOM 779 C C . GLY A 1 95 ? 1.777 -17.353 -0.585 1.00 90.00 95 GLY A C 1
ATOM 780 O O . GLY A 1 95 ? 2.989 -17.530 -0.533 1.00 90.00 95 GLY A O 1
ATOM 781 N N . VAL A 1 96 ? 1.228 -16.144 -0.424 1.00 94.75 96 VAL A N 1
ATOM 782 C CA . VAL A 1 96 ? 2.027 -14.943 -0.159 1.00 94.75 96 VAL A CA 1
ATOM 783 C C . VAL A 1 96 ? 2.461 -14.915 1.307 1.00 94.75 96 VAL A C 1
ATOM 785 O O . VAL A 1 96 ? 1.630 -14.836 2.210 1.00 94.75 96 VAL A O 1
ATOM 788 N N . SER A 1 97 ? 3.774 -14.945 1.530 1.00 86.69 97 SER A N 1
ATOM 789 C CA . SER A 1 97 ? 4.405 -14.906 2.858 1.00 86.69 97 SER A CA 1
ATOM 790 C C . SER A 1 97 ? 5.062 -13.562 3.195 1.00 86.69 97 SER A C 1
ATOM 792 O O . SER A 1 97 ? 5.431 -13.326 4.343 1.00 86.69 97 SER A O 1
ATOM 794 N N . GLY A 1 98 ? 5.202 -12.657 2.222 1.00 95.94 98 GLY A N 1
ATOM 795 C CA . GLY A 1 98 ? 5.823 -11.351 2.426 1.00 95.94 98 GLY A CA 1
ATOM 796 C C . GLY A 1 98 ? 5.568 -10.388 1.274 1.00 95.94 98 GLY A C 1
ATOM 797 O O . GLY A 1 98 ? 5.302 -10.810 0.152 1.00 95.94 98 GLY A O 1
ATOM 798 N N . LEU A 1 99 ? 5.659 -9.086 1.556 1.00 97.94 99 LEU A N 1
ATOM 799 C CA . LEU A 1 99 ? 5.280 -8.014 0.625 1.00 97.94 99 LEU A CA 1
ATOM 800 C C . LEU A 1 99 ? 6.465 -7.337 -0.076 1.00 97.94 99 LEU A C 1
ATOM 802 O O . LEU A 1 99 ? 6.270 -6.337 -0.763 1.00 97.94 99 LEU A O 1
ATOM 806 N N . MET A 1 100 ? 7.695 -7.835 0.093 1.00 97.38 100 MET A N 1
ATOM 807 C CA . MET A 1 100 ? 8.891 -7.226 -0.516 1.00 97.38 100 MET A CA 1
ATOM 808 C C . MET A 1 100 ? 8.750 -6.974 -2.030 1.00 97.38 100 MET A C 1
ATOM 810 O O . MET A 1 100 ? 9.169 -5.903 -2.483 1.00 97.38 100 MET A O 1
ATOM 814 N N . PRO A 1 101 ? 8.104 -7.862 -2.811 1.00 98.00 101 PRO A N 1
ATOM 815 C CA . PRO A 1 101 ? 7.841 -7.623 -4.230 1.00 98.00 101 PRO A CA 1
ATOM 816 C C . PRO A 1 101 ? 7.046 -6.356 -4.550 1.00 98.00 101 PRO A C 1
ATOM 818 O O . PRO A 1 101 ? 7.224 -5.805 -5.632 1.00 98.00 101 PRO A O 1
ATOM 821 N N . LEU A 1 102 ? 6.241 -5.837 -3.617 1.00 98.44 102 LEU A N 1
ATOM 822 C CA . LEU A 1 102 ? 5.466 -4.606 -3.814 1.00 98.44 102 LEU A CA 1
ATOM 823 C C . LEU A 1 102 ? 6.321 -3.330 -3.779 1.00 98.44 102 LEU A C 1
ATOM 825 O O . LEU A 1 102 ? 5.853 -2.269 -4.182 1.00 98.44 102 LEU A O 1
ATOM 829 N N . SER A 1 103 ? 7.575 -3.405 -3.321 1.00 96.25 103 SER A N 1
ATOM 830 C CA . SER A 1 103 ? 8.442 -2.234 -3.094 1.00 96.25 103 SER A CA 1
ATOM 831 C C . SER A 1 103 ? 8.722 -1.381 -4.343 1.00 96.25 103 SER A C 1
ATOM 833 O O . SER A 1 103 ? 9.027 -0.186 -4.210 1.00 96.25 103 SER A O 1
ATOM 835 N N . VAL A 1 104 ? 8.595 -1.967 -5.541 1.00 97.00 104 VAL A N 1
ATOM 836 C CA . VAL A 1 104 ? 8.759 -1.278 -6.834 1.00 97.00 104 VAL A CA 1
ATOM 837 C C . VAL A 1 104 ? 7.481 -0.592 -7.327 1.00 97.00 104 VAL A C 1
ATOM 839 O O . VAL A 1 104 ? 7.566 0.278 -8.190 1.00 97.00 104 VAL A O 1
ATOM 842 N N . LEU A 1 105 ? 6.307 -0.915 -6.766 1.00 97.88 105 LEU A N 1
ATOM 843 C CA . LEU A 1 105 ? 5.012 -0.371 -7.194 1.00 97.88 105 LEU A CA 1
ATOM 844 C C . LEU A 1 105 ? 4.776 1.037 -6.630 1.00 97.88 105 LEU A C 1
ATOM 846 O O . LEU A 1 105 ? 3.852 1.278 -5.855 1.00 97.88 105 LEU A O 1
ATOM 850 N N . LYS A 1 106 ? 5.612 2.007 -7.013 1.00 95.75 106 LYS A N 1
ATOM 851 C CA . LYS A 1 106 ? 5.544 3.397 -6.510 1.00 95.75 106 LYS A CA 1
ATOM 852 C C . LYS A 1 106 ? 4.223 4.103 -6.812 1.00 95.75 106 LYS A C 1
ATOM 854 O O . LYS A 1 106 ? 3.916 5.122 -6.198 1.00 95.75 106 LYS A O 1
ATOM 859 N N . ARG A 1 107 ? 3.456 3.561 -7.757 1.00 96.69 107 ARG A N 1
ATOM 860 C CA . ARG A 1 107 ? 2.162 4.073 -8.208 1.00 96.69 107 ARG A CA 1
ATOM 861 C C . ARG A 1 107 ? 0.958 3.368 -7.584 1.00 96.69 107 ARG A C 1
ATOM 863 O O . ARG A 1 107 ? -0.165 3.728 -7.922 1.00 96.69 107 ARG A O 1
ATOM 870 N N . LEU A 1 108 ? 1.175 2.388 -6.707 1.00 98.62 108 LEU A N 1
ATOM 871 C CA . LEU A 1 108 ? 0.094 1.648 -6.068 1.00 98.62 108 LEU A CA 1
ATOM 872 C C . LEU A 1 108 ? -0.734 2.573 -5.161 1.00 98.62 108 LEU A C 1
ATOM 874 O O . LEU A 1 108 ? -0.199 3.273 -4.301 1.00 98.62 108 LEU A O 1
ATOM 878 N N . GLU A 1 109 ? -2.045 2.563 -5.373 1.00 98.62 109 GLU A N 1
ATOM 879 C CA . GLU A 1 109 ? -3.040 3.406 -4.704 1.00 98.62 109 GLU A CA 1
ATOM 880 C C . GLU A 1 109 ? -4.030 2.573 -3.894 1.00 98.62 109 GLU A C 1
ATOM 882 O O . GLU A 1 109 ? -4.427 2.989 -2.810 1.00 98.62 109 GLU A O 1
ATOM 887 N N . VAL A 1 110 ? -4.403 1.392 -4.383 1.00 98.88 110 VAL A N 1
ATOM 888 C CA . VAL A 1 110 ? -5.330 0.485 -3.701 1.00 98.88 110 VAL A CA 1
ATOM 889 C C . VAL A 1 110 ? -4.673 -0.873 -3.545 1.00 98.88 110 VAL A C 1
ATOM 891 O O . VAL A 1 110 ? -4.235 -1.476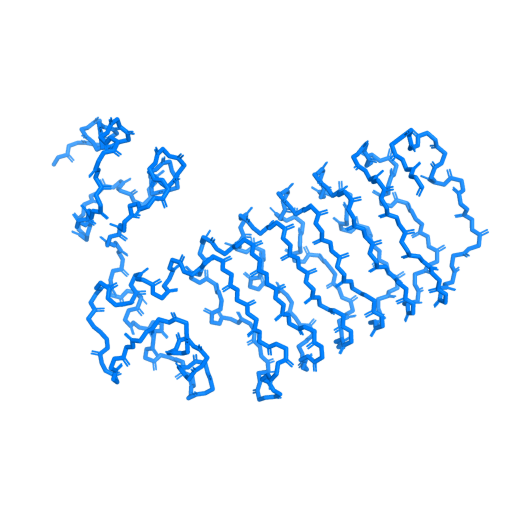 -4.528 1.00 98.88 110 VAL A O 1
ATOM 894 N N . LEU A 1 111 ? -4.624 -1.361 -2.309 1.00 98.88 111 LEU A N 1
ATOM 895 C CA . LEU A 1 111 ? -4.073 -2.666 -1.981 1.00 98.88 111 LEU A CA 1
ATOM 896 C C . LEU A 1 111 ? -5.026 -3.447 -1.073 1.00 98.88 111 LEU A C 1
ATOM 898 O O . LEU A 1 111 ? -5.352 -3.006 0.027 1.00 98.88 111 LEU A O 1
ATOM 902 N N . ASN A 1 112 ? -5.411 -4.643 -1.511 1.00 98.81 112 ASN A N 1
ATOM 903 C CA . ASN A 1 112 ? -6.133 -5.609 -0.691 1.00 98.81 112 ASN A CA 1
ATOM 904 C C . ASN A 1 112 ? -5.239 -6.826 -0.409 1.00 98.81 112 ASN A C 1
ATOM 906 O O . ASN A 1 112 ? -4.937 -7.606 -1.311 1.00 98.81 112 ASN A O 1
ATOM 910 N N . ILE A 1 113 ? -4.822 -6.983 0.847 1.00 98.38 113 ILE A N 1
ATOM 911 C CA . ILE A 1 113 ? -4.092 -8.149 1.370 1.00 98.38 113 ILE A CA 1
ATOM 912 C C . ILE A 1 113 ? -4.915 -8.916 2.414 1.00 98.38 113 ILE A C 1
ATOM 914 O O . ILE A 1 113 ? -4.357 -9.693 3.191 1.00 98.38 113 ILE A O 1
ATOM 918 N N . SER A 1 114 ? -6.230 -8.684 2.475 1.00 98.38 114 SER A N 1
ATOM 919 C CA . SER A 1 114 ? -7.088 -9.300 3.487 1.00 98.38 114 SER A CA 1
ATOM 920 C C . SER A 1 114 ? -6.995 -10.827 3.468 1.00 98.38 114 SER A C 1
ATOM 922 O O . SER A 1 114 ? -6.953 -11.459 2.413 1.00 98.38 114 SER A O 1
ATOM 924 N N . GLY A 1 115 ? -6.915 -11.440 4.650 1.00 96.38 115 GLY A N 1
ATOM 925 C CA . GLY A 1 115 ? -6.817 -12.897 4.797 1.00 96.38 115 GLY A CA 1
ATOM 926 C C . GLY A 1 115 ? -5.473 -13.522 4.390 1.00 96.38 115 GLY A C 1
ATOM 927 O O . GLY A 1 115 ? -5.310 -14.740 4.518 1.00 96.38 115 GLY A O 1
ATOM 928 N N . VAL A 1 116 ? -4.501 -12.732 3.923 1.00 95.81 116 VAL A N 1
ATOM 929 C CA . VAL A 1 116 ? -3.148 -13.213 3.613 1.00 95.81 116 VAL A CA 1
ATOM 930 C C . VAL A 1 116 ? -2.336 -13.372 4.906 1.00 95.81 116 VAL A C 1
ATOM 932 O O . VAL A 1 116 ? -2.460 -12.587 5.844 1.00 95.81 116 VAL A O 1
ATOM 935 N N . GLN A 1 117 ? -1.470 -14.386 4.976 1.00 94.56 117 GLN A N 1
ATOM 936 C CA . GLN A 1 117 ? -0.631 -14.672 6.150 1.00 94.56 117 GLN A CA 1
ATOM 937 C C . GLN A 1 117 ? 0.614 -13.770 6.220 1.00 94.56 117 GLN A C 1
ATOM 939 O O . GLN A 1 117 ? 1.740 -14.242 6.344 1.00 94.56 117 GLN A O 1
ATOM 944 N N . VAL A 1 118 ? 0.407 -12.455 6.134 1.00 94.94 118 VAL A N 1
ATOM 945 C CA . VAL A 1 118 ? 1.458 -11.434 6.220 1.00 94.94 118 VAL A CA 1
ATOM 946 C C . VAL A 1 118 ? 1.336 -10.681 7.541 1.00 94.94 118 VAL A C 1
ATOM 948 O O . VAL A 1 118 ? 0.276 -10.156 7.870 1.00 94.94 118 VAL A O 1
ATOM 951 N N . SER A 1 119 ? 2.441 -10.590 8.278 1.00 94.44 119 SER A N 1
ATOM 952 C CA . SER A 1 119 ? 2.542 -9.810 9.520 1.00 94.44 119 SER A CA 1
ATOM 953 C C . SER A 1 119 ? 3.412 -8.558 9.391 1.00 94.44 119 SER A C 1
ATOM 955 O O . SER A 1 119 ? 3.409 -7.734 10.301 1.00 94.44 119 SER A O 1
ATOM 957 N N . ASP A 1 120 ? 4.177 -8.424 8.304 1.00 96.19 120 ASP A N 1
ATOM 958 C CA . ASP A 1 120 ? 5.116 -7.320 8.091 1.00 96.19 120 ASP A CA 1
ATOM 959 C C . ASP A 1 120 ? 4.689 -6.441 6.908 1.00 96.19 120 ASP A C 1
ATOM 961 O O . ASP A 1 120 ? 4.565 -6.901 5.770 1.00 96.19 120 ASP A O 1
ATOM 965 N N . LEU A 1 121 ? 4.479 -5.155 7.198 1.00 97.75 121 LEU A N 1
ATOM 966 C CA . LEU A 1 121 ? 4.102 -4.128 6.230 1.00 97.75 121 LEU A CA 1
ATOM 967 C C . LEU A 1 121 ? 5.266 -3.213 5.833 1.00 97.75 121 LEU A C 1
ATOM 969 O O . LEU A 1 121 ? 5.026 -2.236 5.128 1.00 97.75 121 LEU A O 1
ATOM 973 N N . LEU A 1 122 ? 6.510 -3.491 6.249 1.00 97.12 122 LEU A N 1
ATOM 974 C CA . LEU A 1 122 ? 7.692 -2.671 5.942 1.00 97.12 122 LEU A CA 1
ATOM 975 C C . LEU A 1 122 ? 7.762 -2.213 4.470 1.00 97.12 122 LEU A C 1
ATOM 977 O O . LEU A 1 122 ? 7.987 -1.020 4.243 1.00 97.12 122 LEU A O 1
ATOM 981 N N . PRO A 1 123 ? 7.480 -3.066 3.462 1.00 97.19 123 PRO A N 1
ATOM 982 C CA . PRO A 1 123 ? 7.505 -2.654 2.056 1.00 97.19 123 PRO A CA 1
ATOM 983 C C . PRO A 1 123 ? 6.510 -1.537 1.708 1.00 97.19 123 PRO A C 1
ATOM 985 O O . PRO A 1 123 ? 6.783 -0.743 0.807 1.00 97.19 123 PRO A O 1
ATOM 988 N N . LEU A 1 124 ? 5.385 -1.432 2.426 1.00 97.88 124 LEU A N 1
ATOM 989 C CA . LEU A 1 124 ? 4.355 -0.416 2.180 1.00 97.88 124 LEU A CA 1
ATOM 990 C C . LEU A 1 124 ? 4.804 0.995 2.576 1.00 97.88 124 LEU A C 1
ATOM 992 O O . LEU A 1 124 ? 4.307 1.970 2.008 1.00 97.88 124 LEU A O 1
ATOM 996 N N . GLY A 1 125 ? 5.797 1.120 3.463 1.00 96.44 125 GLY A N 1
ATOM 997 C CA . GLY A 1 125 ? 6.401 2.411 3.804 1.00 96.44 125 GLY A CA 1
ATOM 998 C C . GLY A 1 125 ? 7.105 3.082 2.616 1.00 96.44 125 GLY A C 1
ATOM 999 O O . GLY A 1 125 ? 7.303 4.294 2.615 1.00 96.44 125 GLY A O 1
ATOM 1000 N N . LEU A 1 126 ? 7.434 2.310 1.572 1.00 95.50 126 LEU A N 1
ATOM 1001 C CA . LEU A 1 126 ? 8.032 2.797 0.327 1.00 95.50 126 LEU A CA 1
ATOM 1002 C C . LEU A 1 126 ? 6.996 3.188 -0.748 1.00 95.50 126 LEU A C 1
ATOM 1004 O O . LEU A 1 126 ? 7.402 3.601 -1.840 1.00 95.50 126 LEU A O 1
ATOM 1008 N N . ILE A 1 127 ? 5.696 3.024 -0.466 1.00 96.62 127 ILE A N 1
ATOM 1009 C CA . ILE A 1 127 ? 4.561 3.228 -1.384 1.00 96.62 127 ILE A CA 1
ATOM 1010 C C . ILE A 1 127 ? 3.741 4.435 -0.905 1.00 96.62 127 ILE A C 1
ATOM 1012 O O . ILE A 1 127 ? 2.634 4.330 -0.379 1.00 96.62 127 ILE A O 1
ATOM 1016 N N . THR A 1 128 ? 4.296 5.630 -1.066 1.00 94.62 128 THR A N 1
ATOM 1017 C CA . THR A 1 128 ? 3.741 6.876 -0.502 1.00 94.62 128 THR A CA 1
ATOM 1018 C C . THR A 1 128 ? 2.424 7.334 -1.142 1.00 94.62 128 THR A C 1
ATOM 1020 O O . THR A 1 128 ? 1.765 8.226 -0.605 1.00 94.62 128 THR A O 1
ATOM 1023 N N . ARG A 1 129 ? 2.017 6.715 -2.260 1.00 96.69 129 ARG A N 1
ATOM 1024 C CA . ARG A 1 129 ? 0.775 7.006 -2.998 1.00 96.69 129 ARG A CA 1
ATOM 1025 C C . ARG A 1 129 ? -0.429 6.158 -2.582 1.00 96.69 129 ARG A C 1
ATOM 1027 O O . ARG A 1 129 ? -1.512 6.386 -3.113 1.00 96.69 129 ARG A O 1
ATOM 1034 N N . LEU A 1 130 ? -0.262 5.230 -1.638 1.00 98.50 130 LEU A N 1
ATOM 1035 C CA . LEU A 1 130 ? -1.344 4.365 -1.166 1.00 98.50 130 LEU A CA 1
ATOM 1036 C C . LEU A 1 130 ? -2.491 5.199 -0.566 1.00 98.50 130 LEU A C 1
ATOM 1038 O O . LEU A 1 130 ? -2.266 6.023 0.320 1.00 98.50 130 LEU A O 1
ATOM 1042 N N . GLN A 1 131 ? -3.707 4.967 -1.055 1.00 98.75 131 GLN A N 1
ATOM 1043 C CA . GLN A 1 131 ? -4.951 5.637 -0.663 1.00 98.75 131 GLN A CA 1
ATOM 1044 C C . GLN A 1 131 ? -5.906 4.691 0.062 1.00 98.75 131 GLN A C 1
ATOM 1046 O O . GLN A 1 131 ? -6.592 5.110 0.994 1.00 98.75 131 GLN A O 1
ATOM 1051 N N . GLU A 1 132 ? -5.934 3.418 -0.326 1.00 98.94 132 GLU A N 1
ATOM 1052 C CA . GLU A 1 132 ? -6.788 2.409 0.291 1.00 98.94 132 GLU A CA 1
ATOM 1053 C C . GLU A 1 132 ? -5.976 1.155 0.613 1.00 98.94 132 GLU A C 1
ATOM 1055 O O . GLU A 1 132 ? -5.269 0.617 -0.244 1.00 98.94 132 GLU A O 1
ATOM 1060 N N . LEU A 1 133 ? -6.078 0.698 1.860 1.00 98.88 133 LEU A N 1
ATOM 1061 C CA . LEU A 1 133 ? -5.461 -0.535 2.330 1.00 98.88 133 LEU A CA 1
ATOM 1062 C C . LEU A 1 133 ? -6.488 -1.376 3.085 1.00 98.88 133 LEU A C 1
ATOM 1064 O O . LEU A 1 133 ? -7.000 -0.950 4.122 1.00 98.88 133 LEU A O 1
ATOM 1068 N N . ASP A 1 134 ? -6.723 -2.592 2.602 1.00 98.88 134 ASP A N 1
ATOM 1069 C CA . ASP A 1 134 ? -7.364 -3.643 3.388 1.00 98.88 134 ASP A CA 1
ATOM 1070 C C . ASP A 1 134 ? -6.318 -4.683 3.798 1.00 98.88 134 ASP A C 1
ATOM 1072 O O . ASP A 1 134 ? -5.795 -5.426 2.969 1.00 98.88 134 ASP A O 1
ATOM 1076 N N . CYS A 1 135 ? -6.001 -4.711 5.090 1.00 98.44 135 CYS A N 1
ATOM 1077 C CA . CYS A 1 135 ? -5.153 -5.709 5.733 1.00 98.44 135 CYS A CA 1
ATOM 1078 C C . CYS A 1 135 ? -5.905 -6.472 6.833 1.00 98.44 135 CYS A C 1
ATOM 1080 O O . CYS A 1 135 ? -5.293 -6.976 7.778 1.00 98.44 135 CYS A O 1
ATOM 1082 N N . SER A 1 136 ? -7.232 -6.558 6.724 1.00 98.69 136 SER A N 1
ATOM 1083 C CA . SER A 1 136 ? -8.064 -7.286 7.677 1.00 98.69 136 SER A CA 1
ATOM 1084 C C . SER A 1 136 ? -7.781 -8.787 7.674 1.00 98.69 136 SER A C 1
ATOM 1086 O O . SER A 1 136 ? -7.350 -9.364 6.675 1.00 98.69 136 SER A O 1
ATOM 1088 N N . ASN A 1 137 ? -8.068 -9.455 8.792 1.00 97.88 137 ASN A N 1
ATOM 1089 C CA . ASN A 1 137 ? -7.899 -10.907 8.926 1.00 97.88 137 ASN A CA 1
ATOM 1090 C C . ASN A 1 137 ? -6.453 -11.379 8.656 1.00 97.88 137 ASN A C 1
ATOM 1092 O O . ASN A 1 137 ? -6.233 -12.458 8.106 1.00 97.88 137 ASN A O 1
ATOM 1096 N N . THR A 1 138 ? -5.464 -10.565 9.031 1.00 97.50 138 THR A N 1
ATOM 1097 C CA . THR A 1 138 ? -4.033 -10.885 8.931 1.00 97.50 138 THR A CA 1
ATOM 1098 C C . THR A 1 138 ? -3.406 -10.981 10.330 1.00 97.50 138 THR A C 1
ATOM 1100 O O . THR A 1 138 ? -3.936 -10.409 11.289 1.00 97.50 138 THR A O 1
ATOM 1103 N N . PRO A 1 139 ? -2.266 -11.675 10.508 1.00 97.06 139 PRO A N 1
ATOM 1104 C CA . PRO A 1 139 ? -1.567 -11.748 11.796 1.00 97.06 139 PRO A CA 1
ATOM 1105 C C . PRO A 1 139 ? -0.786 -10.459 12.139 1.00 97.06 139 PRO A C 1
ATOM 1107 O O . PRO A 1 139 ? 0.273 -10.510 12.762 1.00 97.06 139 PRO A O 1
ATOM 1110 N N . LEU A 1 140 ? -1.283 -9.292 11.723 1.00 97.56 140 LEU A N 1
ATOM 1111 C CA . LEU A 1 140 ? -0.611 -8.006 11.862 1.00 97.56 140 LEU A CA 1
ATOM 1112 C C . LEU A 1 140 ? -0.624 -7.487 13.307 1.00 97.56 140 LEU A C 1
ATOM 1114 O O . LEU A 1 140 ? -1.677 -7.353 13.929 1.0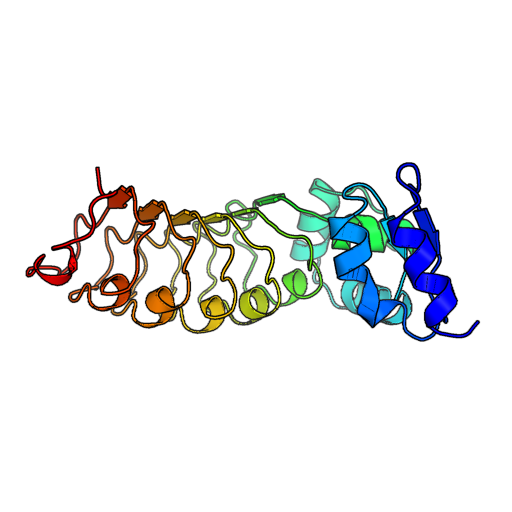0 97.56 140 LEU A O 1
ATOM 1118 N N . THR A 1 141 ? 0.550 -7.125 13.824 1.00 97.75 141 THR A N 1
ATOM 1119 C CA . THR A 1 141 ? 0.714 -6.578 15.185 1.00 97.75 141 THR A CA 1
ATOM 1120 C C . THR A 1 141 ? 1.283 -5.162 15.224 1.00 97.75 141 THR A C 1
ATOM 1122 O O . THR A 1 141 ? 1.307 -4.558 16.297 1.00 97.75 141 THR A O 1
ATOM 1125 N N . ASP A 1 142 ? 1.736 -4.623 14.090 1.00 97.69 142 ASP A N 1
ATOM 1126 C CA . ASP A 1 142 ? 2.376 -3.310 14.011 1.00 97.69 142 ASP A CA 1
ATOM 1127 C C . ASP A 1 142 ? 1.941 -2.530 12.761 1.00 97.69 142 ASP A C 1
ATOM 1129 O O . ASP A 1 142 ? 1.914 -3.058 11.655 1.00 97.69 142 ASP A O 1
ATOM 1133 N N . LEU A 1 143 ? 1.624 -1.248 12.946 1.00 97.69 143 LEU A N 1
ATOM 1134 C CA . LEU A 1 143 ? 1.267 -0.308 11.879 1.00 97.69 143 LEU A CA 1
ATOM 1135 C C . LEU A 1 143 ? 2.351 0.756 11.642 1.00 97.69 143 LEU A C 1
ATOM 1137 O O . LEU A 1 143 ? 2.152 1.661 10.836 1.00 97.69 143 LEU A O 1
ATOM 1141 N N . SER A 1 144 ? 3.496 0.683 12.327 1.00 97.50 144 SER A N 1
ATOM 1142 C CA . SER A 1 144 ? 4.603 1.642 12.186 1.00 97.50 144 SER A CA 1
ATOM 1143 C C . SER A 1 144 ? 5.118 1.805 10.746 1.00 97.50 144 SER A C 1
ATOM 1145 O O . SER A 1 144 ? 5.438 2.938 10.365 1.00 97.50 144 SER A O 1
ATOM 1147 N N . PRO A 1 145 ? 5.127 0.761 9.892 1.00 97.75 145 PRO A N 1
ATOM 1148 C CA . PRO A 1 145 ? 5.443 0.933 8.475 1.00 97.75 145 PRO A CA 1
ATOM 1149 C C . PRO A 1 145 ? 4.525 1.903 7.724 1.00 97.75 145 PRO A C 1
ATOM 1151 O O . PRO A 1 145 ? 4.954 2.496 6.738 1.00 97.75 145 PRO A O 1
ATOM 1154 N N . LEU A 1 146 ? 3.291 2.114 8.200 1.00 97.44 146 LEU A N 1
ATOM 1155 C CA . LEU A 1 146 ? 2.316 2.966 7.517 1.00 97.44 146 LEU A CA 1
ATOM 1156 C C . LEU A 1 146 ? 2.522 4.469 7.753 1.00 97.44 146 LEU A C 1
ATOM 1158 O O . LEU A 1 146 ? 1.849 5.294 7.142 1.00 97.44 146 LEU A O 1
ATOM 1162 N N . THR A 1 147 ? 3.456 4.864 8.621 1.00 96.19 147 THR A N 1
ATOM 1163 C CA . THR A 1 147 ? 3.665 6.274 9.016 1.00 96.19 147 THR A CA 1
ATOM 1164 C C . THR A 1 147 ? 3.970 7.221 7.847 1.00 96.19 147 THR A C 1
ATOM 1166 O O . THR A 1 147 ? 3.746 8.428 7.961 1.00 96.19 147 THR A O 1
ATOM 1169 N N . SER A 1 148 ? 4.454 6.694 6.717 1.00 96.00 148 SER A N 1
ATOM 1170 C CA . SER A 1 148 ? 4.750 7.465 5.502 1.00 96.00 148 SER A CA 1
ATOM 1171 C C . SER A 1 148 ? 3.586 7.550 4.506 1.00 96.00 148 SER A C 1
ATOM 1173 O O . SER A 1 148 ? 3.625 8.387 3.603 1.00 96.00 148 SER A O 1
ATOM 1175 N N . ASN A 1 149 ? 2.516 6.766 4.672 1.00 97.25 149 ASN A N 1
ATOM 1176 C CA . ASN A 1 149 ? 1.370 6.726 3.756 1.00 97.25 149 ASN A CA 1
ATOM 1177 C C . ASN A 1 149 ? 0.375 7.869 4.033 1.00 97.25 149 ASN A C 1
ATOM 1179 O O . ASN A 1 149 ? -0.807 7.649 4.269 1.00 97.25 149 ASN A O 1
ATOM 1183 N N . ARG A 1 150 ? 0.837 9.124 3.999 1.00 95.62 150 ARG A N 1
ATOM 1184 C CA . ARG A 1 150 ? 0.030 10.314 4.358 1.00 95.62 150 ARG A CA 1
ATOM 1185 C C . ARG A 1 150 ? -1.209 10.538 3.479 1.00 95.62 150 ARG A C 1
ATOM 1187 O O . ARG A 1 150 ? -2.078 11.311 3.869 1.00 95.62 150 ARG A O 1
ATOM 1194 N N . LYS A 1 151 ? -1.261 9.880 2.316 1.00 96.62 151 LYS A N 1
ATOM 1195 C CA . LYS A 1 151 ? -2.378 9.875 1.360 1.00 96.62 151 LYS A CA 1
ATOM 1196 C C . LYS A 1 151 ? -3.422 8.790 1.632 1.00 96.62 151 LYS A C 1
ATOM 1198 O O . LYS A 1 151 ? -4.405 8.721 0.899 1.00 96.62 151 LYS A O 1
ATOM 1203 N N . LEU A 1 152 ? -3.225 7.951 2.654 1.00 98.00 152 LEU A N 1
ATOM 1204 C CA . LEU A 1 152 ? -4.157 6.880 2.984 1.00 98.00 152 LEU A CA 1
ATOM 1205 C C . LEU A 1 152 ? -5.468 7.468 3.515 1.00 98.00 152 LEU A C 1
ATOM 1207 O O . LEU A 1 152 ? -5.480 8.130 4.550 1.00 98.00 152 LEU A O 1
ATOM 1211 N N . LYS A 1 153 ? -6.559 7.192 2.802 1.00 98.38 153 LYS A N 1
ATOM 1212 C CA . LYS A 1 153 ? -7.925 7.634 3.103 1.00 98.38 153 LYS A CA 1
ATOM 1213 C C . LYS A 1 153 ? -8.772 6.539 3.721 1.00 98.38 153 LYS A C 1
ATOM 1215 O O . LYS A 1 153 ? -9.655 6.830 4.526 1.00 98.38 153 LYS A O 1
ATOM 1220 N N . LYS A 1 154 ? -8.517 5.284 3.349 1.00 98.81 154 LYS A N 1
ATOM 1221 C CA . LYS A 1 154 ? -9.244 4.123 3.865 1.00 98.81 154 LYS A CA 1
ATOM 1222 C C . LYS A 1 154 ? -8.275 3.085 4.397 1.00 98.81 154 LYS A C 1
ATOM 1224 O O . LYS A 1 154 ? -7.376 2.649 3.679 1.00 98.81 154 LYS A O 1
ATOM 1229 N N . LEU A 1 155 ? -8.489 2.681 5.642 1.00 98.62 155 LEU A N 1
ATOM 1230 C CA . LEU A 1 155 ? -7.754 1.596 6.273 1.00 98.62 155 LEU A CA 1
ATOM 1231 C C . LEU A 1 155 ? -8.730 0.624 6.927 1.00 98.62 155 LEU A C 1
ATOM 1233 O O . LEU A 1 155 ? -9.458 0.989 7.848 1.00 98.62 155 LEU A O 1
ATOM 1237 N N . ASN A 1 156 ? -8.697 -0.626 6.484 1.00 98.88 156 ASN A N 1
ATOM 1238 C CA . ASN A 1 156 ? -9.321 -1.734 7.188 1.00 98.88 156 ASN A CA 1
ATOM 1239 C C . ASN A 1 156 ? -8.222 -2.622 7.777 1.00 98.88 156 ASN A C 1
ATOM 1241 O O . ASN A 1 156 ? -7.498 -3.286 7.040 1.00 98.88 156 ASN A O 1
ATOM 1245 N N . CYS A 1 157 ? -8.096 -2.630 9.102 1.00 98.50 157 CYS A N 1
ATOM 1246 C CA . CYS A 1 157 ? -7.208 -3.531 9.841 1.00 98.50 157 CYS A CA 1
ATOM 1247 C C . CYS A 1 157 ? -7.985 -4.366 10.870 1.00 98.50 157 CYS A C 1
ATOM 1249 O O . CYS A 1 157 ? -7.438 -4.787 11.895 1.00 98.50 157 CYS A O 1
ATOM 1251 N N . SER A 1 158 ? -9.272 -4.602 10.596 1.00 98.81 158 SER A N 1
ATOM 1252 C CA . SER A 1 158 ? -10.148 -5.405 11.444 1.00 98.81 158 SER A CA 1
ATOM 1253 C C . SER A 1 158 ? -9.680 -6.859 11.562 1.00 98.81 158 SER A C 1
ATOM 1255 O O . SER A 1 158 ? -9.016 -7.406 10.679 1.00 98.81 158 SER A O 1
ATOM 1257 N N . ASN A 1 159 ? -10.034 -7.505 12.673 1.00 98.62 159 ASN A N 1
ATOM 1258 C CA . ASN A 1 159 ? -9.687 -8.895 12.978 1.00 98.62 159 ASN A CA 1
ATOM 1259 C C . ASN A 1 159 ? -8.176 -9.174 12.889 1.00 98.62 159 ASN A C 1
ATOM 1261 O O . ASN A 1 159 ? -7.744 -10.204 12.372 1.00 98.62 159 ASN A O 1
ATOM 1265 N N . THR A 1 160 ? -7.371 -8.241 13.394 1.00 98.56 160 THR A N 1
ATOM 1266 C CA . THR A 1 160 ? -5.920 -8.387 13.554 1.00 98.56 160 THR A CA 1
ATOM 1267 C C . THR A 1 160 ? -5.554 -8.347 15.044 1.00 98.56 160 THR A C 1
ATOM 1269 O O . THR A 1 160 ? -6.269 -7.742 15.851 1.00 98.56 160 THR A O 1
ATOM 1272 N N . PRO A 1 161 ? -4.426 -8.945 15.465 1.00 98.12 161 PRO A N 1
ATOM 1273 C CA . PRO A 1 161 ? -3.965 -8.891 16.855 1.00 98.12 161 PRO A CA 1
ATOM 1274 C C . PRO A 1 161 ? -3.384 -7.523 17.282 1.00 98.12 161 PRO A C 1
ATOM 1276 O O . PRO A 1 161 ? -2.669 -7.445 18.284 1.00 98.12 161 PRO A O 1
ATOM 1279 N N . LEU A 1 162 ? -3.696 -6.432 16.571 1.00 98.25 162 LEU A N 1
ATOM 1280 C CA . LEU A 1 162 ? -3.270 -5.076 16.914 1.00 98.25 162 LEU A CA 1
ATOM 1281 C C . LEU A 1 162 ? -3.763 -4.655 18.301 1.00 98.25 162 LEU A C 1
ATOM 1283 O O . LEU A 1 162 ? -4.934 -4.800 18.641 1.00 98.25 162 LEU A O 1
ATOM 1287 N N . SER A 1 163 ? -2.870 -4.064 19.095 1.00 97.44 163 SER A N 1
ATOM 1288 C CA . SER A 1 163 ? -3.190 -3.509 20.423 1.00 97.44 163 SER A CA 1
ATOM 1289 C C . SER A 1 163 ? -3.043 -1.988 20.500 1.00 97.44 163 SER A C 1
ATOM 1291 O O . SER A 1 163 ? -3.472 -1.366 21.477 1.00 97.44 163 SER A O 1
ATOM 1293 N N . LYS A 1 164 ? -2.438 -1.379 19.475 1.00 96.25 164 LYS A N 1
ATOM 1294 C CA . LYS A 1 164 ? -2.096 0.041 19.411 1.00 96.25 164 LYS A CA 1
ATOM 1295 C C . LYS A 1 164 ? -2.284 0.577 17.999 1.00 96.25 164 LYS A C 1
ATOM 1297 O O . LYS A 1 164 ? -2.100 -0.148 17.027 1.00 96.25 164 LYS A O 1
ATOM 1302 N N . ILE A 1 165 ? -2.596 1.866 17.922 1.00 95.94 165 ILE A N 1
ATOM 1303 C CA . ILE A 1 165 ? -2.790 2.613 16.672 1.00 95.94 165 ILE A CA 1
ATOM 1304 C C . ILE A 1 165 ? -2.039 3.944 16.663 1.00 95.94 165 ILE A C 1
ATOM 1306 O O . ILE A 1 165 ? -2.303 4.795 15.824 1.00 95.94 165 ILE A O 1
ATOM 1310 N N . ASP A 1 166 ? -1.066 4.135 17.558 1.00 94.62 166 ASP A N 1
ATOM 1311 C CA . ASP A 1 166 ? -0.246 5.348 17.615 1.00 94.62 166 ASP A CA 1
ATOM 1312 C C . ASP A 1 166 ? 0.356 5.790 16.258 1.00 94.62 166 ASP A C 1
ATOM 1314 O O . ASP A 1 166 ? 0.474 7.001 16.049 1.00 94.62 166 ASP A O 1
ATOM 1318 N N . PRO A 1 167 ? 0.727 4.887 15.321 1.00 95.44 167 PRO A N 1
ATOM 1319 C CA . PRO A 1 167 ? 1.170 5.275 13.978 1.00 95.44 167 PRO A CA 1
ATOM 1320 C C . PRO A 1 167 ? 0.113 6.008 13.137 1.00 95.44 167 PRO A C 1
ATOM 1322 O O . PRO A 1 167 ? 0.475 6.810 12.278 1.00 95.44 167 PRO A O 1
ATOM 1325 N N . LEU A 1 168 ? -1.184 5.800 13.396 1.00 95.50 168 LEU A N 1
ATOM 1326 C CA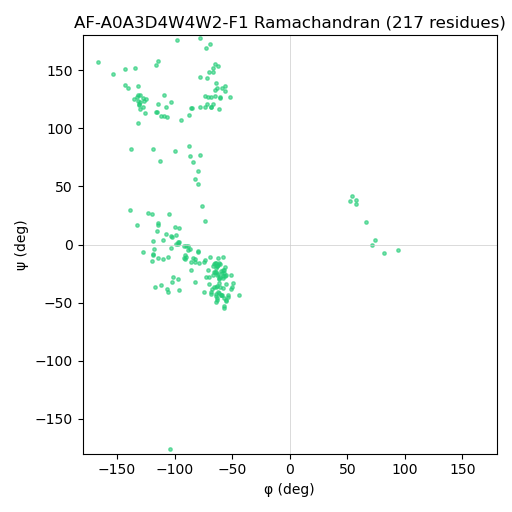 . LEU A 1 168 ? -2.260 6.411 12.606 1.00 95.50 168 LEU A CA 1
ATOM 1327 C C . LEU A 1 168 ? -2.307 7.941 12.735 1.00 95.50 168 LEU A C 1
ATOM 1329 O O . LEU A 1 168 ? -2.850 8.601 11.857 1.00 95.50 168 LEU A O 1
ATOM 1333 N N . ARG A 1 169 ? -1.655 8.526 13.754 1.00 93.62 169 ARG A N 1
ATOM 1334 C CA . ARG A 1 169 ? -1.545 9.988 13.926 1.00 93.62 169 ARG A CA 1
ATOM 1335 C C . ARG A 1 169 ? -0.914 10.709 12.724 1.00 93.62 169 ARG A C 1
ATOM 1337 O O . ARG A 1 169 ? -1.064 11.918 12.584 1.00 93.62 169 ARG A O 1
ATOM 1344 N N . PHE A 1 170 ? -0.152 9.988 11.895 1.00 94.81 170 PHE A N 1
ATOM 1345 C CA . PHE A 1 170 ? 0.518 10.540 10.714 1.00 94.81 170 PHE A CA 1
ATOM 1346 C C . PHE A 1 170 ? -0.328 10.449 9.435 1.00 94.81 170 PHE A C 1
ATOM 1348 O O . PHE A 1 170 ? 0.016 11.102 8.446 1.00 94.81 170 PHE A O 1
ATOM 1355 N N . LEU A 1 171 ? -1.426 9.683 9.452 1.00 94.88 171 LEU A N 1
ATOM 1356 C CA . LEU A 1 171 ? -2.341 9.504 8.323 1.00 94.88 171 LEU A CA 1
ATOM 1357 C C . LEU A 1 171 ? -3.354 10.651 8.285 1.00 94.88 171 LEU A C 1
ATOM 1359 O O . LEU A 1 171 ? -4.526 10.501 8.613 1.00 94.88 171 LEU A O 1
ATOM 1363 N N . THR A 1 172 ? -2.874 11.837 7.928 1.00 92.50 172 THR A N 1
ATOM 1364 C CA . THR A 1 172 ? -3.645 13.085 8.014 1.00 92.50 172 THR A CA 1
ATOM 1365 C C . THR A 1 172 ? -4.836 13.152 7.058 1.00 92.50 172 THR A C 1
ATOM 1367 O O . THR A 1 172 ? -5.721 13.973 7.271 1.00 92.50 172 THR A O 1
ATOM 1370 N N . GLU A 1 173 ? -4.871 12.317 6.018 1.00 95.56 173 GLU A N 1
ATOM 1371 C CA . GLU A 1 173 ? -5.985 12.214 5.062 1.00 95.56 173 GLU A CA 1
ATOM 1372 C C . GLU A 1 173 ? -6.930 11.035 5.368 1.00 95.56 173 GLU A C 1
ATOM 1374 O O . GLU A 1 173 ? -7.806 10.747 4.561 1.00 95.56 173 GLU A O 1
ATOM 1379 N N . LEU A 1 174 ? -6.781 10.350 6.511 1.00 96.38 174 LEU A N 1
ATOM 1380 C CA . LEU A 1 174 ? -7.604 9.185 6.841 1.00 96.38 174 LEU A CA 1
ATOM 1381 C C . LEU A 1 174 ? -9.060 9.590 7.109 1.00 96.38 174 LEU A C 1
ATOM 1383 O O . LEU A 1 174 ? -9.351 1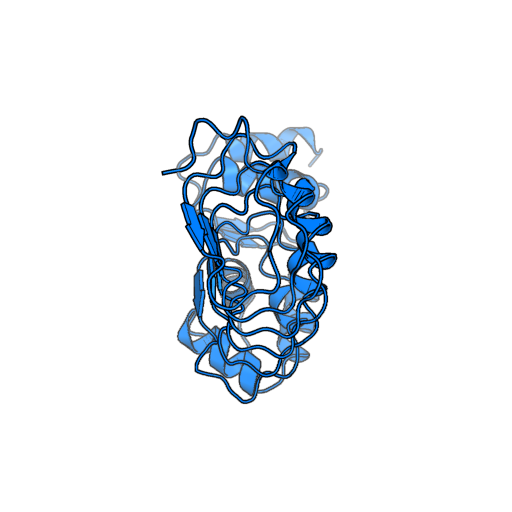0.320 8.055 1.00 96.38 174 LEU A O 1
ATOM 1387 N N . GLU A 1 175 ? -9.968 9.062 6.293 1.00 97.12 175 GLU A N 1
ATOM 1388 C CA . GLU A 1 175 ? -11.408 9.335 6.338 1.00 97.12 175 GLU A CA 1
ATOM 1389 C C . GLU A 1 175 ? -12.188 8.145 6.909 1.00 97.12 175 GLU A C 1
ATOM 1391 O O . GLU A 1 175 ? -13.137 8.330 7.669 1.00 97.12 175 GLU A O 1
ATOM 1396 N N . ASN A 1 176 ? -11.781 6.920 6.564 1.00 98.19 176 ASN A N 1
ATOM 1397 C CA . ASN A 1 176 ? -12.481 5.692 6.932 1.00 98.19 176 ASN A CA 1
ATOM 1398 C C . ASN A 1 176 ? -11.528 4.716 7.612 1.00 98.19 176 ASN A C 1
ATOM 1400 O O . ASN A 1 176 ? -10.517 4.316 7.027 1.00 98.19 176 ASN A O 1
ATOM 1404 N N . LEU A 1 177 ? -11.878 4.306 8.828 1.00 97.88 177 LEU A N 1
ATOM 1405 C CA . LEU A 1 177 ? -11.092 3.366 9.607 1.00 97.88 177 LEU A CA 1
ATOM 1406 C C . LEU A 1 177 ? -11.963 2.259 10.196 1.00 97.88 177 LEU A C 1
ATOM 1408 O O . LEU 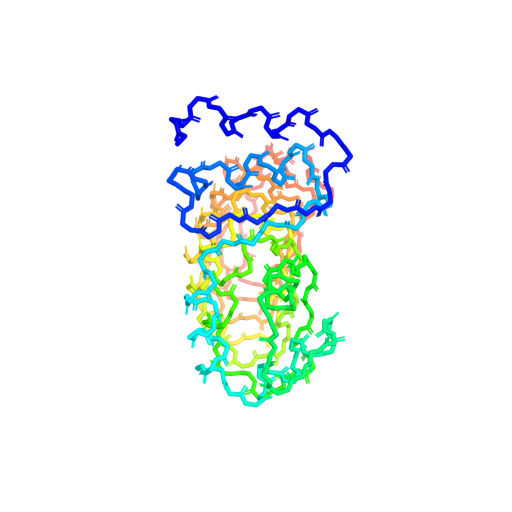A 1 177 ? -12.909 2.529 10.935 1.00 97.88 177 LEU A O 1
ATOM 1412 N N . ASP A 1 178 ? -11.569 1.015 9.947 1.00 98.69 178 ASP A N 1
ATOM 1413 C CA . ASP A 1 178 ? -12.102 -0.148 10.647 1.00 98.69 178 ASP A CA 1
ATOM 1414 C C . ASP A 1 178 ? -11.002 -0.831 11.474 1.00 98.69 178 ASP A C 1
ATOM 1416 O O . ASP A 1 178 ? -10.038 -1.374 10.931 1.00 98.69 178 ASP A O 1
ATOM 1420 N N . ILE A 1 179 ? -11.162 -0.785 12.799 1.00 98.44 179 ILE A N 1
ATOM 1421 C CA . ILE A 1 179 ? -10.310 -1.446 13.800 1.00 98.44 179 ILE A CA 1
ATOM 1422 C C . ILE A 1 179 ? -11.071 -2.533 14.568 1.00 98.44 179 ILE A C 1
ATOM 1424 O O . ILE A 1 179 ? -10.691 -2.902 15.682 1.00 98.44 179 ILE A O 1
ATOM 1428 N N . SER A 1 180 ? -12.188 -3.011 14.035 1.00 98.75 180 SER A N 1
ATOM 1429 C CA . SER A 1 180 ? -13.073 -3.929 14.747 1.00 98.75 180 SER A CA 1
ATOM 1430 C C . SER A 1 180 ? -12.417 -5.286 14.984 1.00 98.75 180 SER A C 1
ATOM 1432 O O . SER A 1 180 ? -11.586 -5.727 14.195 1.00 98.75 180 SER A O 1
ATOM 1434 N N . GLY A 1 181 ? -12.750 -5.958 16.085 1.00 98.50 181 GLY A N 1
ATOM 1435 C CA . GLY A 1 181 ? -12.157 -7.263 16.409 1.00 98.50 181 GLY A CA 1
ATOM 1436 C C . GLY A 1 181 ? -10.652 -7.223 16.722 1.00 98.50 181 GLY A C 1
ATOM 1437 O O . GLY A 1 181 ? -9.982 -8.250 16.645 1.00 98.50 181 GLY A O 1
ATOM 1438 N N . THR A 1 182 ? -10.106 -6.051 17.057 1.00 98.69 182 THR A N 1
ATOM 1439 C CA . THR A 1 182 ? -8.712 -5.881 17.503 1.00 98.69 182 THR A CA 1
ATOM 1440 C C . THR A 1 182 ? -8.611 -5.819 19.033 1.00 98.69 182 THR A C 1
ATOM 1442 O O . THR A 1 182 ? -9.605 -5.796 19.757 1.00 98.69 182 THR A O 1
ATOM 1445 N N . GLN A 1 183 ? -7.391 -5.740 19.568 1.00 98.31 183 GLN A N 1
ATOM 1446 C CA . GLN A 1 183 ? -7.124 -5.572 21.004 1.00 98.31 183 GLN A CA 1
ATOM 1447 C C . GLN A 1 183 ? -6.894 -4.106 21.411 1.00 98.31 183 GLN A C 1
ATOM 1449 O O . GLN A 1 183 ? -6.394 -3.834 22.508 1.00 98.31 183 GLN A O 1
ATOM 1454 N N . ILE A 1 184 ? -7.234 -3.151 20.541 1.00 97.94 184 ILE A N 1
ATOM 1455 C CA . ILE A 1 184 ? -7.038 -1.718 20.781 1.00 97.94 184 ILE A CA 1
ATOM 1456 C C . ILE A 1 184 ? -7.908 -1.260 21.952 1.00 97.94 184 ILE A C 1
ATOM 1458 O O . ILE A 1 184 ? -9.094 -1.570 22.024 1.00 97.94 184 ILE A O 1
ATOM 1462 N N . SER A 1 185 ? -7.307 -0.508 22.875 1.00 96.94 185 SER A N 1
ATOM 1463 C CA . SER A 1 185 ? -7.981 0.035 24.067 1.00 96.94 185 SER A CA 1
ATOM 1464 C C . SER A 1 185 ? -7.966 1.561 24.151 1.00 96.94 185 SER A C 1
ATOM 1466 O O . SER A 1 185 ? -8.693 2.144 24.954 1.00 96.94 185 SER A O 1
ATOM 1468 N N . ARG A 1 186 ? -7.136 2.228 23.339 1.00 95.25 186 ARG A N 1
ATOM 1469 C CA . ARG A 1 186 ? -6.941 3.682 23.362 1.00 95.25 186 ARG A CA 1
ATOM 1470 C C . ARG A 1 186 ? -7.024 4.250 21.952 1.00 95.25 186 ARG A C 1
ATOM 1472 O O . ARG A 1 186 ? -6.412 3.716 21.035 1.00 95.25 186 ARG A O 1
ATOM 1479 N N . LEU A 1 187 ? -7.736 5.367 21.824 1.00 93.69 187 LEU A N 1
ATOM 1480 C CA . LEU A 1 187 ? -7.971 6.093 20.571 1.00 93.69 187 LEU A CA 1
ATOM 1481 C C . LEU A 1 187 ? -7.129 7.383 20.473 1.00 93.69 187 LEU A C 1
ATOM 1483 O O . LEU A 1 187 ? -7.506 8.346 19.815 1.00 93.69 187 LEU A O 1
ATOM 1487 N N . ASN A 1 188 ? -5.978 7.426 21.150 1.00 86.88 188 ASN A N 1
ATOM 1488 C CA . ASN A 1 188 ? -5.098 8.601 21.238 1.00 86.88 188 ASN A CA 1
ATOM 1489 C C . ASN A 1 188 ? -4.521 9.060 19.887 1.00 86.88 188 ASN A C 1
ATOM 1491 O O . ASN A 1 188 ? -4.072 10.198 19.776 1.00 86.88 188 ASN A O 1
ATOM 1495 N N . ALA A 1 189 ? -4.545 8.201 18.867 1.00 87.38 189 ALA A N 1
ATOM 1496 C CA . ALA A 1 189 ? -4.091 8.530 17.522 1.00 87.38 189 ALA A CA 1
ATOM 1497 C C . ALA A 1 189 ? -4.930 9.627 16.837 1.00 87.38 189 ALA A C 1
ATOM 1499 O O . ALA A 1 189 ? -4.433 10.269 15.915 1.00 87.38 189 ALA A O 1
ATOM 1500 N N . PHE A 1 190 ? -6.168 9.869 17.289 1.00 80.00 190 PHE A N 1
ATOM 1501 C CA . PHE A 1 190 ? -7.095 10.794 16.625 1.00 80.00 190 PHE A CA 1
ATOM 1502 C C . PHE A 1 190 ? -7.142 12.197 17.214 1.00 80.00 190 PHE A C 1
ATOM 1504 O O . PHE A 1 190 ? -7.855 13.035 16.675 1.00 80.00 190 PHE A O 1
ATOM 1511 N N . ALA A 1 191 ? -6.330 12.505 18.229 1.00 68.06 191 ALA A N 1
ATOM 1512 C CA . ALA A 1 191 ? -6.266 13.857 18.791 1.00 68.06 191 ALA A CA 1
ATOM 1513 C C . ALA A 1 191 ? -5.931 14.942 17.739 1.00 68.06 191 ALA A C 1
ATOM 1515 O O . ALA A 1 191 ? -6.195 16.118 17.963 1.00 68.06 191 ALA A O 1
ATOM 1516 N N . THR A 1 192 ? -5.356 14.552 16.593 1.00 67.19 192 THR A N 1
ATOM 1517 C CA . THR A 1 192 ? -5.017 15.432 15.463 1.00 67.19 192 THR A CA 1
ATOM 1518 C C . THR A 1 192 ? -5.739 15.072 14.156 1.00 67.19 192 THR A C 1
ATOM 1520 O O . THR A 1 192 ? -5.453 15.675 13.123 1.00 67.19 192 THR A O 1
ATOM 1523 N N . SER A 1 193 ? -6.633 14.075 14.157 1.00 71.56 193 SER A N 1
ATOM 1524 C CA . SER A 1 193 ? -7.247 13.542 12.932 1.00 71.56 193 SER A CA 1
ATOM 1525 C C . SER A 1 193 ? -8.507 14.317 12.551 1.00 71.56 193 SER A C 1
ATOM 1527 O O . SER A 1 193 ? -9.614 13.918 12.885 1.00 71.56 193 SER A O 1
ATOM 1529 N N . VAL A 1 194 ? -8.355 15.433 11.841 1.00 71.94 194 VAL A N 1
ATOM 1530 C CA . VAL A 1 194 ? -9.491 16.307 11.481 1.00 71.94 194 VAL A CA 1
ATOM 1531 C C . VAL A 1 194 ? -10.393 15.749 10.372 1.00 71.94 194 VAL A C 1
ATOM 1533 O O . VAL A 1 194 ? -11.503 16.241 10.188 1.00 71.94 194 VAL A O 1
ATOM 1536 N N . ASN A 1 195 ? -9.943 14.731 9.634 1.00 90.50 195 ASN A N 1
ATOM 1537 C CA . ASN A 1 195 ? -10.632 14.232 8.438 1.00 90.50 195 ASN A CA 1
ATOM 1538 C C . ASN A 1 195 ? -11.405 12.926 8.653 1.00 90.50 195 ASN A C 1
ATOM 1540 O O . ASN A 1 195 ? -12.070 12.477 7.726 1.00 90.50 195 ASN A O 1
ATOM 1544 N N . LEU A 1 196 ? -11.351 12.323 9.846 1.00 94.19 196 LEU A N 1
ATOM 1545 C CA . LEU A 1 196 ? -12.024 11.048 10.092 1.00 94.19 196 LEU A CA 1
ATOM 1546 C C . LEU A 1 196 ? -13.549 11.226 10.020 1.00 94.19 196 LEU A C 1
ATOM 1548 O O . LEU A 1 196 ? -14.123 12.008 10.777 1.00 94.19 196 LEU A O 1
ATOM 1552 N N . VAL A 1 197 ? -14.186 10.487 9.111 1.00 96.00 197 VAL A N 1
ATOM 1553 C CA . VAL A 1 197 ? -15.634 10.508 8.860 1.00 96.00 197 VAL A CA 1
ATOM 1554 C C . VAL A 1 197 ? -16.300 9.255 9.409 1.00 96.00 197 VAL A C 1
ATOM 1556 O O . VAL A 1 197 ? -17.368 9.347 10.004 1.00 96.00 197 VAL A O 1
ATOM 1559 N N . HIS A 1 198 ? -15.668 8.092 9.246 1.00 97.06 198 HIS A N 1
ATOM 1560 C CA . HIS A 1 198 ? -16.211 6.821 9.710 1.00 97.06 198 HIS A CA 1
ATOM 1561 C C . HIS A 1 198 ? -15.178 6.044 10.527 1.00 97.06 198 HIS A C 1
ATOM 1563 O O . HIS A 1 198 ? -14.051 5.810 10.083 1.00 97.06 198 HIS A O 1
ATOM 1569 N N . LEU A 1 199 ? -15.594 5.619 11.723 1.00 96.12 199 LEU A N 1
ATOM 1570 C CA . LEU A 1 199 ? -14.825 4.762 12.618 1.00 96.12 199 LEU A CA 1
ATOM 1571 C C . LEU A 1 199 ? -15.669 3.554 13.021 1.00 96.12 199 LEU A C 1
ATOM 1573 O O . LEU A 1 199 ? -16.679 3.704 13.705 1.00 96.12 199 LEU A O 1
ATOM 1577 N N . SER A 1 200 ? -15.208 2.357 12.669 1.00 97.56 200 SER A N 1
ATOM 1578 C CA . SER A 1 200 ? -15.727 1.113 13.229 1.00 97.56 200 SER A CA 1
ATOM 1579 C C . SER A 1 200 ? -14.750 0.559 14.261 1.00 97.56 200 SER A C 1
ATOM 1581 O O . SER A 1 200 ? -13.576 0.328 13.971 1.00 97.56 200 SER A O 1
ATOM 1583 N N . CYS A 1 201 ? -15.229 0.364 15.490 1.00 96.44 201 CYS A N 1
ATOM 1584 C CA . CYS A 1 201 ? -14.433 -0.167 16.597 1.00 96.44 201 CYS A CA 1
ATOM 1585 C C . CYS A 1 201 ? -15.205 -1.182 17.453 1.00 96.44 201 CYS A C 1
ATOM 1587 O O . CYS A 1 201 ? -14.964 -1.293 18.661 1.00 96.44 201 CYS A O 1
ATOM 1589 N N . TYR A 1 202 ? -16.148 -1.915 16.851 1.00 96.31 202 TYR A N 1
ATOM 1590 C CA . TYR A 1 202 ? -16.880 -2.965 17.561 1.00 96.31 202 TYR A CA 1
ATOM 1591 C C . TYR A 1 202 ? -15.941 -4.122 17.930 1.00 96.31 202 TYR A C 1
ATOM 1593 O O . TYR A 1 202 ? -14.933 -4.364 17.267 1.00 96.31 202 TYR A O 1
ATOM 1601 N N . ASN A 1 203 ? -16.254 -4.846 19.007 1.00 97.88 203 ASN A N 1
ATOM 1602 C CA . ASN A 1 203 ? -15.420 -5.946 19.514 1.00 97.88 203 ASN A CA 1
ATOM 1603 C C . ASN A 1 203 ? -13.943 -5.553 19.731 1.00 97.88 203 ASN A C 1
ATOM 1605 O O . ASN A 1 203 ? -13.040 -6.345 19.475 1.00 97.88 203 ASN A O 1
ATOM 1609 N N . THR A 1 204 ? -13.703 -4.325 20.197 1.00 98.06 204 THR A N 1
ATOM 1610 C CA . THR A 1 204 ? -12.389 -3.862 20.669 1.00 98.06 204 THR A CA 1
ATOM 1611 C C . THR A 1 204 ? -12.352 -3.807 22.199 1.00 98.06 204 THR A C 1
ATOM 1613 O O . THR A 1 204 ? -13.309 -4.184 22.875 1.00 98.06 204 THR A O 1
ATOM 1616 N N . ARG A 1 205 ? -11.245 -3.323 22.778 1.00 97.81 205 ARG A N 1
ATOM 1617 C CA . ARG A 1 205 ? -11.109 -3.053 24.222 1.00 97.81 205 ARG A CA 1
ATOM 1618 C C . ARG A 1 205 ? -11.296 -1.571 24.562 1.00 97.81 205 ARG A C 1
ATOM 1620 O O . ARG A 1 205 ? -10.880 -1.129 25.634 1.00 97.81 205 ARG A O 1
ATOM 1627 N N . VAL A 1 206 ? -11.847 -0.782 23.642 1.00 97.12 206 VAL A N 1
ATOM 1628 C CA . VAL A 1 206 ? -12.070 0.652 23.838 1.00 97.12 206 VAL A CA 1
ATOM 1629 C C . VAL A 1 206 ? -13.210 0.855 24.831 1.00 97.12 206 VAL A C 1
ATOM 1631 O O . VAL A 1 206 ? -14.337 0.440 24.593 1.00 97.12 206 VAL A O 1
ATOM 1634 N N . SER A 1 207 ? -12.915 1.538 25.934 1.00 95.19 207 SER A N 1
ATOM 1635 C CA . SER A 1 207 ? -13.906 1.938 26.944 1.00 95.19 207 SER A CA 1
ATOM 1636 C C . SER A 1 207 ? -14.008 3.455 27.126 1.00 95.19 207 SER A C 1
ATOM 1638 O O . SER A 1 207 ? -14.898 3.935 27.820 1.00 95.19 207 SER A O 1
ATOM 1640 N N . ASN A 1 208 ? -13.105 4.221 26.505 1.00 94.19 208 ASN A N 1
ATOM 1641 C CA . ASN A 1 208 ? -13.055 5.675 26.603 1.00 94.19 208 ASN A CA 1
ATOM 1642 C C . ASN A 1 208 ? -13.074 6.309 25.208 1.00 94.19 208 ASN A C 1
ATOM 1644 O O . ASN A 1 208 ? -12.104 6.195 24.456 1.00 94.19 208 ASN A O 1
ATOM 1648 N N . LEU A 1 209 ? -14.164 7.016 24.906 1.00 92.12 209 LEU A N 1
ATOM 1649 C CA . LEU A 1 209 ? -14.380 7.712 23.636 1.00 92.12 209 LEU A CA 1
ATOM 1650 C C . LEU A 1 209 ? -14.025 9.202 23.685 1.00 92.12 209 LEU A C 1
ATOM 1652 O O . LEU A 1 209 ? -14.120 9.871 22.664 1.00 92.12 209 LEU A O 1
ATOM 1656 N N . LYS A 1 210 ? -13.557 9.728 24.827 1.00 91.56 210 LYS A N 1
ATOM 1657 C CA . LYS A 1 210 ? -13.119 11.128 24.946 1.00 91.56 210 LYS A CA 1
ATOM 1658 C C . LYS A 1 210 ? -12.136 11.569 23.846 1.00 91.56 210 LYS A C 1
ATOM 1660 O O . LYS A 1 210 ? -12.263 12.697 23.394 1.00 91.56 210 LYS A O 1
ATOM 1665 N N . PRO A 1 211 ? -11.194 10.735 23.353 1.00 90.94 211 PRO A N 1
ATOM 1666 C CA . PRO A 1 211 ? -10.321 11.135 22.243 1.00 90.94 211 PRO A CA 1
ATOM 1667 C C . PRO A 1 211 ? -11.031 11.442 20.913 1.00 90.94 211 PRO A C 1
ATOM 1669 O O . PRO A 1 211 ? -10.381 11.949 20.008 1.00 90.94 211 PRO A O 1
ATOM 1672 N N . LEU A 1 212 ? -12.319 11.107 20.776 1.00 89.75 212 LEU A N 1
ATOM 1673 C CA . LEU A 1 212 ? -13.144 11.440 19.610 1.00 89.75 212 LEU A CA 1
ATOM 1674 C C . LEU A 1 212 ? -13.880 12.781 19.774 1.00 89.75 212 LEU A C 1
ATOM 1676 O O . LEU A 1 212 ? -14.482 13.277 18.823 1.00 89.75 212 LEU A O 1
ATOM 1680 N N . GLU A 1 213 ? -13.846 13.374 20.970 1.00 87.44 213 GLU A N 1
ATOM 1681 C CA . GLU A 1 213 ? -14.408 14.697 21.227 1.00 87.44 213 GLU A CA 1
ATOM 1682 C C . GLU A 1 213 ? -13.702 15.737 20.339 1.00 87.44 213 GLU A C 1
ATOM 1684 O O . GLU A 1 213 ? -12.475 15.827 20.324 1.00 87.44 213 GLU A O 1
ATOM 1689 N N . GLY A 1 214 ? -14.473 16.508 19.567 1.00 84.69 214 GLY A N 1
ATOM 1690 C CA . GLY A 1 214 ? -13.945 17.501 18.622 1.00 84.69 214 GLY A CA 1
ATOM 1691 C C . GLY A 1 214 ? -13.758 17.006 17.183 1.00 84.69 214 GLY A C 1
ATOM 1692 O O . GLY A 1 214 ? -13.469 17.822 16.308 1.00 84.69 214 GLY A O 1
ATOM 1693 N N . LEU A 1 215 ? -13.984 15.717 16.896 1.00 88.62 215 LEU A N 1
ATOM 1694 C CA . LEU A 1 215 ? -14.003 15.196 15.524 1.00 88.62 215 LEU A CA 1
ATOM 1695 C C . LEU A 1 215 ? -15.326 15.541 14.824 1.00 88.62 215 LEU A C 1
ATOM 1697 O O . LEU A 1 215 ? -16.212 14.704 14.684 1.00 88.62 215 LEU A O 1
ATOM 1701 N N . SER A 1 216 ? -15.467 16.792 14.380 1.00 88.25 216 SER A N 1
ATOM 1702 C CA . SER A 1 216 ? -16.721 17.328 13.820 1.00 88.25 216 SER A CA 1
ATOM 1703 C C . SER A 1 216 ? -17.198 16.654 12.530 1.00 88.25 216 SER A C 1
ATOM 1705 O O . SER A 1 216 ? -18.357 16.812 12.159 1.00 88.25 216 SER A O 1
ATOM 1707 N N . ASN A 1 217 ? -16.310 15.943 11.831 1.00 90.56 217 ASN A N 1
ATOM 1708 C CA . ASN A 1 217 ? -16.624 15.240 10.586 1.00 90.56 217 ASN A CA 1
ATOM 1709 C C . ASN A 1 217 ? -17.100 13.796 10.806 1.00 90.56 217 ASN A C 1
ATOM 1711 O O . ASN A 1 217 ? -17.584 13.187 9.851 1.00 90.56 217 ASN A O 1
ATOM 1715 N N . LEU A 1 218 ? -16.974 13.261 12.028 1.00 91.31 218 LEU A N 1
ATOM 1716 C CA . LEU A 1 218 ? -17.356 11.891 12.360 1.00 91.31 218 LEU A CA 1
ATOM 1717 C C . LEU A 1 218 ? -18.885 11.738 12.286 1.00 91.31 218 LEU A C 1
ATOM 1719 O O . LEU A 1 218 ? -19.615 12.521 12.896 1.00 91.31 218 LEU A O 1
ATOM 1723 N N . LYS A 1 219 ? -19.352 10.745 11.525 1.00 86.75 219 LYS A N 1
ATOM 1724 C CA . LYS A 1 219 ? -20.770 10.454 11.265 1.00 86.75 219 LYS A CA 1
ATOM 1725 C C . LYS A 1 219 ? -21.213 9.146 11.897 1.00 86.75 219 LYS A C 1
ATOM 1727 O O . LYS A 1 219 ? -20.443 8.162 11.802 1.00 86.75 219 LYS A O 1
#

Mean predicted aligned error: 4.38 Å

Secondary structure (DSSP, 8-state):
--GGGTGGGGG-TT--EEE-TT-TTGGGTHHHHHHH-TT-EEE--HHHHHHHHHH--HHHHHHHHHHS---SS--HHHHHHHHT--EEE-TT-TT----GGGGG-TT--EEE-TT------GGGGG-TT--EEE-TTS-----GGGGG-TT--EEE-TTS-----GGGGG-TT--EEE-TTS-----GGGTT-TT--EEE-TTS-----GGGTT-TT--

Foldseek 3Di:
DPLVVVVVLLVVQPAQEAECEPPPPCVVCVVSSCVSHVRHQYQYPLVVLQVLLVPDDPLVVVQLCVVQPADPRGDSSSSSVSLQDAAGECCVRQVDAEDLSNLSNLNHAYYENALHAYADPLSCLSNLNHAEYEHDNYQHADDQSCLNNLNHQYYEHDLYQYADDLSLLNNQNHAYYEHANYAHADPQSQLRRQRHAYYHHHNYNHPDPVSCPPNPNHD

Solvent-accessible surface area (backbone atoms only — not comparable to full-atom values): 11630 Å² total; per-residue (Å²): 128,64,64,81,67,61,61,59,61,45,72,45,78,82,53,54,73,41,92,38,64,92,47,71,64,46,84,81,40,48,68,57,35,40,72,55,29,75,76,40,46,67,39,56,60,51,73,58,53,52,53,52,60,73,68,51,53,70,68,57,51,54,54,49,37,75,79,39,83,60,62,99,77,53,51,67,66,52,49,42,51,52,34,51,42,37,70,49,79,43,41,86,42,72,86,45,69,68,48,66,84,55,44,66,25,52,51,25,27,35,41,33,43,28,58,14,64,37,52,66,50,62,37,52,37,60,21,50,50,24,28,34,39,34,46,22,50,13,70,28,61,67,56,65,36,53,44,53,21,40,50,23,28,35,41,34,45,23,47,13,70,25,52,70,49,67,41,54,52,46,30,59,47,31,27,36,40,31,45,23,48,17,54,32,43,67,52,71,29,40,74,78,39,72,46,34,31,40,78,43,58,56,71,39,55,62,80,63,66,68,46,57,67,84,41,82,53,52,109

pLDDT: mean 93.34, std 8.59, range [45.66, 98.94]

Sequence (219 aa):
MQARNIEILTGLRRLELVYGDGVPGLNQIVEKLWDSIPGVLVIYQTPELQKWWASLDEVWKNIFTQYEPVGPEPDREQLHRVASIRNLDISRNRGVSGLMPLSVLKRLEVLNISGVQVSDLLPLGLITRLQELDCSNTPLTDLSPLTSNRKLKKLNCSNTPLSKIDPLRFLTELENLDISGTQISRLNAFATSVNLVHLSCYNTRVSNLKPLEGLSNLK

Nearest PDB structures (foldseek):
  2omt-assembly1_A  TM=8.390E-01  e=1.969E-10  Listeria monocytogenes EGD-e
  1h6u-assembly1_A-2  TM=8.154E-01  e=4.259E-10  Listeria monocytogenes
  8h64-assembly2_C  TM=6.578E-01  e=1.155E-10  Listeria monocytogenes EGD-e
  2omx-assembly1_A  TM=6.462E-01  e=4.210E-11  Listeria monocytogenes EGD-e
  2omy-assembly1_A  TM=6.408E-01  e=7.182E-11  Listeria monocytogenes EGD-e

Radius of gyration: 19.48 Å; Cα contacts (8 Å, |Δi|>4): 446; chains: 1; bounding box: 42×40×52 Å